Protein AF-A0A5A9NG24-F1 (afdb_monomer_lite)

InterPro domains:
  IPR009290 Radial spoke 3 [PF06098] (103-285)
  IPR009290 Radial spoke 3 [PTHR21648] (8-285)

Radius of gyration: 92.46 Å; chains: 1; bounding box: 197×94×224 Å

Organism: NCBI:txid1572043

Sequence (291 aa):
MASTLQPQHDTQGGVYTFSSRPRPVPNRAKYRNTAEPLNEEEGSHGNIMYDRRVVRGNTYAQHILPVTSQPDPMEFLRQQEARRRAMSKKRLKEQFGPKTPEPLEGRTNIDVQTEMYLEELSDRIEEVSVECQTDMFLDKPATPLFIPDKTGRDAATQIEEGELFDFDVEVQPVLQVLVGKTIEQALLEVMEEEELDNLRARYQAFMEIRNAELVEVQRLEERERRLHVERENRIKQQKAVLEKEKETADKIAARAFAQQYLTDLLPSVYSNLKESGYFYDSVKRGKLTGM

Structure (mmCIF, N/CA/C/O backbone):
data_AF-A0A5A9NG24-F1
#
_entry.id   AF-A0A5A9NG24-F1
#
loop_
_atom_site.group_PDB
_atom_site.id
_atom_site.type_symbol
_atom_site.label_atom_id
_atom_site.label_alt_id
_atom_site.label_comp_id
_atom_site.label_asym_id
_atom_site.label_entity_id
_atom_site.label_seq_id
_atom_site.pdbx_PDB_ins_code
_atom_site.Cartn_x
_atom_site.Cartn_y
_atom_site.Cartn_z
_atom_site.occupancy
_atom_site.B_iso_or_equiv
_atom_site.auth_seq_id
_atom_site.auth_comp_id
_atom_site.auth_asym_id
_atom_site.auth_atom_id
_atom_site.pdbx_PDB_model_num
ATOM 1 N N . MET A 1 1 ? 90.139 -26.522 -61.566 1.00 35.94 1 MET A N 1
ATOM 2 C CA . MET A 1 1 ? 91.484 -27.012 -61.919 1.00 35.94 1 MET A CA 1
ATOM 3 C C . MET A 1 1 ? 91.830 -26.482 -63.292 1.00 35.94 1 MET A C 1
ATOM 5 O O . MET A 1 1 ? 91.059 -26.680 -64.221 1.00 35.94 1 MET A O 1
ATOM 9 N N . ALA A 1 2 ? 92.908 -25.709 -63.346 1.00 43.78 2 ALA A N 1
ATOM 10 C CA . ALA A 1 2 ? 93.484 -25.134 -64.550 1.00 43.78 2 ALA A CA 1
ATOM 11 C C . ALA A 1 2 ? 94.373 -26.159 -65.271 1.00 43.78 2 ALA A C 1
ATOM 13 O O . ALA A 1 2 ? 94.946 -27.018 -64.606 1.00 43.78 2 ALA A O 1
ATOM 14 N N . SER A 1 3 ? 94.456 -26.034 -66.598 1.00 32.16 3 SER A N 1
ATOM 15 C CA . SER A 1 3 ? 95.625 -26.271 -67.473 1.00 32.16 3 SER A CA 1
ATOM 16 C C . SER A 1 3 ? 95.089 -26.546 -68.880 1.00 32.16 3 SER A C 1
ATOM 18 O O . SER A 1 3 ? 94.378 -27.524 -69.068 1.00 32.16 3 SER A O 1
ATOM 20 N N . THR A 1 4 ? 95.183 -25.676 -69.888 1.00 43.19 4 THR A N 1
ATOM 21 C CA . THR A 1 4 ? 96.373 -25.141 -70.583 1.00 43.19 4 THR A CA 1
ATOM 22 C C . THR A 1 4 ? 97.432 -26.197 -70.916 1.00 43.19 4 THR A C 1
ATOM 24 O O . THR A 1 4 ? 98.162 -26.615 -70.025 1.00 43.19 4 THR A O 1
ATOM 27 N N . LEU A 1 5 ? 97.546 -26.542 -72.209 1.00 37.28 5 LEU A N 1
ATOM 28 C CA . LEU A 1 5 ? 98.719 -26.337 -73.096 1.00 37.28 5 LEU A CA 1
ATOM 29 C C . LEU A 1 5 ? 98.829 -27.444 -74.177 1.00 37.28 5 LEU A C 1
ATOM 31 O O . LEU A 1 5 ? 99.027 -28.607 -73.857 1.00 37.28 5 LEU A O 1
ATOM 35 N N . GLN A 1 6 ? 98.607 -27.044 -75.442 1.00 43.25 6 GLN A N 1
ATOM 36 C CA . GLN A 1 6 ? 99.514 -27.083 -76.623 1.00 43.25 6 GLN A CA 1
ATOM 37 C C . GLN A 1 6 ? 100.754 -28.015 -76.634 1.00 43.25 6 GLN A C 1
ATOM 39 O O . GLN A 1 6 ? 101.238 -28.386 -75.572 1.00 43.25 6 GLN A O 1
ATOM 44 N N . PRO A 1 7 ? 101.474 -28.162 -77.775 1.00 62.00 7 PRO A N 1
ATOM 45 C CA . PRO A 1 7 ? 101.144 -28.089 -79.216 1.00 62.00 7 PRO A CA 1
ATOM 46 C C . PRO A 1 7 ? 101.842 -29.247 -79.993 1.00 62.00 7 PRO A C 1
ATOM 48 O O . PRO A 1 7 ? 102.360 -30.161 -79.367 1.00 62.00 7 PRO A O 1
ATOM 51 N N . GLN A 1 8 ? 101.881 -29.189 -81.334 1.00 31.38 8 GLN A N 1
ATOM 52 C CA . GLN A 1 8 ? 103.015 -29.540 -82.231 1.00 31.38 8 GLN A CA 1
ATOM 53 C C . GLN A 1 8 ? 102.479 -30.015 -83.594 1.00 31.38 8 GLN A C 1
ATOM 55 O O . GLN A 1 8 ? 101.679 -30.939 -83.657 1.00 31.38 8 GLN A O 1
ATOM 60 N N . HIS A 1 9 ? 102.913 -29.418 -84.706 1.00 35.03 9 HIS A N 1
ATOM 61 C CA . HIS A 1 9 ? 104.148 -29.881 -85.331 1.00 35.03 9 HIS A CA 1
ATOM 62 C C . HIS A 1 9 ? 104.612 -28.967 -86.467 1.00 35.03 9 HIS A C 1
ATOM 64 O O . HIS A 1 9 ? 103.842 -28.265 -87.121 1.00 35.03 9 HIS A O 1
ATOM 70 N N . ASP A 1 10 ? 105.925 -29.032 -86.613 1.00 33.94 10 ASP A N 1
ATOM 71 C CA . ASP A 1 10 ? 106.833 -28.343 -87.503 1.00 33.94 10 ASP A CA 1
ATOM 72 C C . ASP A 1 10 ? 106.522 -28.394 -88.996 1.00 33.94 10 ASP A C 1
ATOM 74 O O . ASP A 1 10 ? 105.926 -29.317 -89.549 1.00 33.94 10 ASP A O 1
ATOM 78 N N . THR A 1 11 ? 107.071 -27.375 -89.643 1.00 40.00 11 THR A N 1
ATOM 79 C CA . THR A 1 11 ? 107.219 -27.222 -91.082 1.00 40.00 11 THR A CA 1
ATOM 80 C C . THR A 1 11 ? 108.523 -27.874 -91.548 1.00 40.00 11 THR A C 1
ATOM 82 O O . THR A 1 11 ? 109.570 -27.720 -90.921 1.00 40.00 11 THR A O 1
ATOM 85 N N . GLN A 1 12 ? 108.480 -28.551 -92.697 1.00 39.88 12 GLN A N 1
ATOM 86 C CA . GLN A 1 12 ? 109.660 -28.844 -93.510 1.00 39.88 12 GLN A CA 1
ATOM 87 C C . GLN A 1 12 ? 109.565 -28.079 -94.841 1.00 39.88 12 GLN A C 1
ATOM 89 O O . GLN A 1 12 ? 108.681 -28.343 -95.647 1.00 39.88 12 GLN A O 1
ATOM 94 N N . GLY A 1 13 ? 110.513 -27.154 -95.046 1.00 40.34 13 GLY A N 1
ATOM 95 C CA . GLY A 1 13 ? 111.209 -26.927 -96.323 1.00 40.34 13 GLY A CA 1
ATOM 96 C C . GLY A 1 13 ? 110.549 -26.072 -97.416 1.00 40.34 13 GLY A C 1
ATOM 97 O O . GLY A 1 13 ? 109.854 -26.601 -98.273 1.00 40.34 13 GLY A O 1
ATOM 98 N N . GLY A 1 14 ? 110.909 -24.779 -97.483 1.00 45.47 14 GLY A N 1
ATOM 99 C CA . GLY A 1 14 ? 110.707 -23.913 -98.662 1.00 45.47 14 GLY A CA 1
ATOM 100 C C . GLY A 1 14 ? 110.616 -22.416 -98.331 1.00 45.47 14 GLY A C 1
ATOM 101 O O . GLY A 1 14 ? 109.541 -21.833 -98.390 1.00 45.47 14 GLY A O 1
ATOM 102 N N . VAL A 1 15 ? 111.731 -21.805 -97.918 1.00 44.94 15 VAL A N 1
ATOM 103 C CA . VAL A 1 15 ?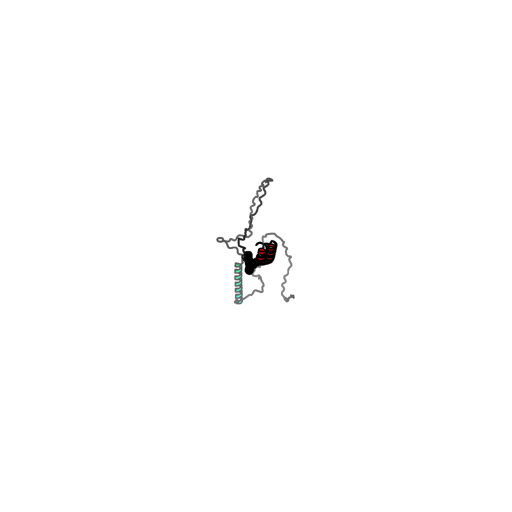 111.804 -20.487 -97.253 1.00 44.94 15 VAL A CA 1
ATOM 104 C C . VAL A 1 15 ? 111.786 -19.309 -98.245 1.00 44.94 15 VAL A C 1
ATOM 106 O O . VAL A 1 15 ? 112.736 -19.134 -99.003 1.00 44.94 15 VAL A O 1
ATOM 109 N N . TYR A 1 16 ? 110.767 -18.442 -98.166 1.00 52.34 16 TYR A N 1
ATOM 110 C CA . TYR A 1 16 ? 110.867 -17.025 -98.552 1.00 52.34 16 TYR A CA 1
ATOM 111 C C . TYR A 1 16 ? 110.821 -16.169 -97.283 1.00 52.34 16 TYR A C 1
ATOM 113 O O . TYR A 1 16 ? 109.789 -16.049 -96.623 1.00 52.34 16 TYR A O 1
ATOM 121 N N . THR A 1 17 ? 111.972 -15.607 -96.925 1.00 54.31 17 THR A N 1
ATOM 122 C CA . THR A 1 17 ? 112.168 -14.696 -95.796 1.00 54.31 17 THR A CA 1
ATOM 123 C C . THR A 1 17 ? 112.111 -13.254 -96.290 1.00 54.31 17 THR A C 1
ATOM 125 O O . THR A 1 17 ? 113.043 -12.775 -96.932 1.00 54.31 17 THR A O 1
ATOM 128 N N . PHE A 1 18 ? 111.038 -12.534 -95.951 1.00 57.09 18 PHE A N 1
ATOM 129 C CA . PHE A 1 18 ? 110.978 -11.081 -96.111 1.00 57.09 18 PHE A CA 1
ATOM 130 C C . PHE A 1 18 ? 111.064 -10.394 -94.746 1.00 57.09 18 PHE A C 1
ATOM 132 O O . PHE A 1 18 ? 110.233 -10.612 -93.866 1.00 57.09 18 PHE A O 1
ATOM 139 N N . SER A 1 19 ? 112.086 -9.554 -94.584 1.00 62.34 19 SER A N 1
ATOM 140 C CA . SER A 1 19 ? 112.286 -8.668 -93.438 1.00 62.34 19 SER A CA 1
ATOM 141 C C . SER A 1 19 ? 112.541 -7.255 -93.956 1.00 62.34 19 SER A C 1
ATOM 143 O O . SER A 1 19 ? 113.349 -7.111 -94.871 1.00 62.34 19 SER A O 1
ATOM 145 N N . SER A 1 20 ? 111.948 -6.219 -93.350 1.00 56.72 20 SER A N 1
ATOM 146 C CA . SER A 1 20 ? 112.680 -4.961 -93.132 1.00 56.72 20 SER A CA 1
ATOM 147 C C . SER A 1 20 ? 111.981 -3.967 -92.196 1.00 56.72 20 SER A C 1
ATOM 149 O O . SER A 1 20 ? 110.889 -3.484 -92.478 1.00 56.72 20 SER A O 1
ATOM 151 N N . ARG A 1 21 ? 112.768 -3.638 -91.161 1.00 45.72 21 ARG A N 1
ATOM 152 C CA . ARG A 1 21 ? 112.985 -2.403 -90.381 1.00 45.72 21 ARG A CA 1
ATOM 153 C C . ARG A 1 21 ? 111.786 -1.730 -89.681 1.00 45.72 21 ARG A C 1
ATOM 155 O O . ARG A 1 21 ? 110.906 -1.201 -90.355 1.00 45.72 21 ARG A O 1
ATOM 162 N N . PRO A 1 22 ? 111.798 -1.637 -88.331 1.00 56.12 22 PRO A N 1
ATOM 163 C CA . PRO A 1 22 ? 110.774 -0.897 -87.605 1.00 56.12 22 PRO A CA 1
ATOM 164 C C . PRO A 1 22 ? 110.876 0.595 -87.945 1.00 56.12 22 PRO A C 1
ATOM 166 O O . PRO A 1 22 ? 111.907 1.231 -87.724 1.00 56.12 22 PRO A O 1
ATOM 169 N N . ARG A 1 23 ? 109.795 1.152 -88.497 1.00 61.88 23 ARG A N 1
ATOM 170 C CA . ARG A 1 23 ? 109.593 2.598 -88.618 1.00 61.88 23 ARG A CA 1
ATOM 171 C C . ARG A 1 23 ? 108.878 3.083 -87.354 1.00 61.88 23 ARG A C 1
ATOM 173 O O . ARG A 1 23 ? 107.839 2.513 -87.018 1.00 61.88 23 ARG A O 1
ATOM 180 N N . PRO A 1 24 ? 109.385 4.112 -86.658 1.00 61.97 24 PRO A N 1
ATOM 181 C CA . PRO A 1 24 ? 108.642 4.724 -85.566 1.00 61.97 24 PRO A CA 1
ATOM 182 C C . PRO A 1 24 ? 107.347 5.344 -86.109 1.00 61.97 24 PRO A C 1
ATOM 184 O O . PRO A 1 24 ? 107.335 5.963 -87.175 1.00 61.97 24 PRO A O 1
ATOM 187 N N . VAL A 1 25 ? 106.252 5.137 -85.378 1.00 60.09 25 VAL A N 1
ATOM 188 C CA . VAL A 1 25 ? 104.927 5.686 -85.687 1.00 60.09 25 VAL A CA 1
ATOM 189 C C . VAL A 1 25 ? 105.009 7.219 -85.635 1.00 60.09 25 VAL A C 1
ATOM 191 O O . VAL A 1 25 ? 105.440 7.748 -84.608 1.00 60.09 25 VAL A O 1
ATOM 194 N N . PRO A 1 26 ? 104.626 7.965 -86.689 1.00 65.81 26 PRO A N 1
ATOM 195 C CA . PRO A 1 26 ? 104.563 9.417 -86.597 1.00 65.81 26 PRO A CA 1
ATOM 196 C C . PRO A 1 26 ? 103.473 9.817 -85.594 1.00 65.81 26 PRO A C 1
ATOM 198 O O . PRO A 1 26 ? 102.291 9.537 -85.791 1.00 65.81 26 PRO A O 1
ATOM 201 N N . ASN A 1 27 ? 103.880 10.479 -84.509 1.00 55.19 27 ASN A N 1
ATOM 202 C CA . ASN A 1 27 ? 102.969 11.139 -83.578 1.00 55.19 27 ASN A CA 1
ATOM 203 C C . ASN A 1 27 ? 102.236 12.260 -84.320 1.00 55.19 27 ASN A C 1
ATOM 205 O O . ASN A 1 27 ? 102.869 13.227 -84.744 1.00 55.19 27 ASN A O 1
ATOM 209 N N . ARG A 1 28 ? 100.906 12.173 -84.433 1.00 53.25 28 ARG A N 1
ATOM 210 C CA . ARG A 1 28 ? 100.082 13.319 -84.836 1.00 53.25 28 ARG A CA 1
ATOM 211 C C . ARG A 1 28 ? 99.168 13.750 -83.692 1.00 53.25 28 ARG A C 1
ATOM 213 O O . ARG A 1 28 ? 98.602 12.928 -82.976 1.00 53.25 28 ARG A O 1
ATOM 220 N N . ALA A 1 29 ? 99.149 15.065 -83.500 1.00 58.00 29 ALA A N 1
ATOM 221 C CA . ALA A 1 29 ? 98.799 15.778 -82.281 1.00 58.00 29 ALA A CA 1
ATOM 222 C C . ALA A 1 29 ? 97.336 15.641 -81.819 1.00 58.00 29 ALA A C 1
ATOM 224 O O . ALA A 1 29 ? 96.409 15.494 -82.614 1.00 58.00 29 ALA A O 1
ATOM 225 N N . LYS A 1 30 ? 97.165 15.750 -80.495 1.00 52.22 30 LYS A N 1
ATOM 226 C CA . LYS A 1 30 ? 95.895 15.813 -79.763 1.00 52.22 30 LYS A CA 1
ATOM 227 C C . LYS A 1 30 ? 95.343 17.253 -79.853 1.00 52.22 30 LYS A C 1
ATOM 229 O O . LYS A 1 30 ? 95.941 18.133 -79.250 1.00 52.22 30 LYS A O 1
ATOM 234 N N . TYR A 1 31 ? 94.214 17.449 -80.547 1.00 42.38 31 TYR A N 1
ATOM 235 C CA . TYR A 1 31 ? 93.428 18.700 -80.748 1.00 42.38 31 TYR A CA 1
ATOM 236 C C . TYR A 1 31 ? 93.936 19.664 -81.843 1.00 42.38 31 TYR A C 1
ATOM 238 O O . TYR A 1 31 ? 95.036 20.192 -81.771 1.00 42.38 31 TYR A O 1
ATOM 246 N N . ARG A 1 32 ? 93.276 19.657 -83.014 1.00 40.22 32 ARG A N 1
ATOM 247 C CA . ARG A 1 32 ? 92.149 20.470 -83.558 1.00 40.22 32 ARG A CA 1
ATOM 248 C C . ARG A 1 32 ? 92.659 21.609 -84.449 1.00 40.22 32 ARG A C 1
ATOM 250 O O . ARG A 1 32 ? 92.787 22.730 -83.995 1.00 40.22 32 ARG A O 1
ATOM 257 N N . ASN A 1 33 ? 92.858 21.288 -85.729 1.00 38.28 33 ASN A N 1
ATOM 258 C CA . ASN A 1 33 ? 92.704 22.231 -86.835 1.00 38.28 33 ASN A CA 1
ATOM 259 C C . ASN A 1 33 ? 91.791 21.584 -87.878 1.00 38.28 33 ASN A C 1
ATOM 261 O O . ASN A 1 33 ? 91.980 20.433 -88.272 1.00 38.28 33 ASN A O 1
ATOM 265 N N . THR A 1 34 ? 90.744 22.327 -88.201 1.00 41.75 34 THR A N 1
ATOM 266 C CA . THR A 1 34 ? 89.694 22.061 -89.175 1.00 41.75 34 THR A CA 1
ATOM 267 C C . THR A 1 34 ? 90.212 22.185 -90.600 1.00 41.75 34 THR A C 1
ATOM 269 O O . THR A 1 34 ? 90.991 23.086 -90.883 1.00 41.75 34 THR A O 1
ATOM 272 N N . ALA A 1 35 ? 89.660 21.321 -91.451 1.00 37.38 35 ALA A N 1
ATOM 273 C CA . ALA A 1 35 ? 89.525 21.452 -92.897 1.00 37.38 35 ALA A CA 1
ATOM 274 C C . ALA A 1 35 ? 90.813 21.459 -93.748 1.00 37.38 35 ALA A C 1
ATOM 276 O O . ALA A 1 35 ? 91.651 22.352 -93.705 1.00 37.38 35 ALA A O 1
ATOM 277 N N . GLU A 1 36 ? 90.885 20.396 -94.547 1.00 36.00 36 GLU A N 1
ATOM 278 C CA . GLU A 1 36 ? 91.580 20.229 -95.827 1.00 36.00 36 GLU A CA 1
ATOM 279 C C . GLU A 1 36 ? 91.107 21.277 -96.874 1.00 36.00 36 GLU A C 1
ATOM 281 O O . GLU A 1 36 ? 90.350 22.174 -96.500 1.00 36.00 36 GLU A O 1
ATOM 286 N N . PRO A 1 37 ? 91.357 21.140 -98.197 1.00 52.19 37 PRO A N 1
ATOM 287 C CA . PRO A 1 37 ? 92.269 20.267 -98.959 1.00 52.19 37 PRO A CA 1
ATOM 288 C C . PRO A 1 37 ? 93.054 21.049 -100.038 1.00 52.19 37 PRO A C 1
ATOM 290 O O . PRO A 1 37 ? 92.913 22.256 -100.171 1.00 52.19 37 PRO A O 1
ATOM 293 N N . LEU A 1 38 ? 93.893 20.343 -100.797 1.00 36.94 38 LEU A N 1
ATOM 294 C CA . LEU A 1 38 ? 94.021 20.346 -102.271 1.00 36.94 38 LEU A CA 1
ATOM 295 C C . LEU A 1 38 ? 95.410 19.751 -102.568 1.00 36.94 38 LEU A C 1
ATOM 297 O O . LEU A 1 38 ? 96.423 20.267 -102.107 1.00 36.94 38 LEU A O 1
ATOM 301 N N . ASN A 1 39 ? 95.480 18.511 -103.065 1.00 36.38 39 ASN A N 1
ATOM 302 C CA . ASN A 1 39 ? 95.502 18.201 -104.504 1.00 36.38 39 ASN A CA 1
ATOM 303 C C . ASN A 1 39 ? 96.585 19.048 -105.188 1.00 36.38 39 ASN A C 1
ATOM 305 O O . ASN A 1 39 ? 96.487 20.263 -105.222 1.00 36.38 39 ASN A O 1
ATOM 309 N N . GLU A 1 40 ? 97.690 18.464 -105.631 1.00 38.88 40 GLU A N 1
ATOM 310 C CA . GLU A 1 40 ? 97.739 17.814 -106.941 1.00 38.88 40 GLU A CA 1
ATOM 311 C C . GLU A 1 40 ? 99.035 16.994 -107.053 1.00 38.88 40 GLU A C 1
ATOM 313 O O . GLU A 1 40 ? 100.096 17.437 -106.623 1.00 38.88 40 GLU A O 1
ATOM 318 N N . GLU A 1 41 ? 98.910 15.743 -107.512 1.00 37.22 41 GLU A N 1
ATOM 319 C CA . GLU A 1 41 ? 99.674 15.210 -108.659 1.00 37.22 41 GLU A CA 1
ATOM 320 C C . GLU A 1 41 ? 100.981 14.533 -108.187 1.00 37.22 41 GLU A C 1
ATOM 322 O O . GLU A 1 41 ? 101.811 15.114 -107.512 1.00 37.22 41 GLU A O 1
ATOM 327 N N . GLU A 1 42 ? 101.190 13.223 -108.308 1.00 40.69 42 GLU A N 1
ATOM 328 C CA . GLU A 1 42 ? 101.269 12.446 -109.539 1.00 40.69 42 GLU A CA 1
ATOM 329 C C . GLU A 1 42 ? 101.426 10.957 -109.182 1.00 40.69 42 GLU A C 1
ATOM 331 O O . GLU A 1 42 ? 102.042 10.584 -108.182 1.00 40.69 42 GLU A O 1
ATOM 336 N N . GLY A 1 43 ? 100.891 10.094 -110.045 1.00 49.66 43 GLY A N 1
ATOM 337 C CA . GLY A 1 43 ? 100.926 8.643 -109.899 1.00 49.66 43 GLY A CA 1
ATOM 338 C C . GLY A 1 43 ? 99.544 8.082 -109.596 1.00 49.66 43 GLY A C 1
ATOM 339 O O . GLY A 1 43 ? 99.268 7.639 -108.482 1.00 49.66 43 GLY A O 1
ATOM 340 N N . SER A 1 44 ? 98.667 8.066 -110.602 1.00 48.62 44 SER A N 1
ATOM 341 C CA . SER A 1 44 ? 97.469 7.223 -110.589 1.00 48.62 44 SER A CA 1
ATOM 342 C C . SER A 1 44 ? 97.919 5.761 -110.608 1.00 48.62 44 SER A C 1
ATOM 344 O O . SER A 1 44 ? 98.095 5.137 -111.653 1.00 48.62 44 SER A O 1
ATOM 346 N N . HIS A 1 45 ? 98.210 5.230 -109.425 1.00 57.59 45 HIS A N 1
ATOM 347 C CA . HIS A 1 45 ? 98.452 3.816 -109.231 1.00 57.59 45 HIS A CA 1
ATOM 348 C C . HIS A 1 45 ? 97.112 3.133 -109.480 1.00 57.59 45 HIS A C 1
ATOM 350 O O . HIS A 1 45 ? 96.151 3.357 -108.740 1.00 57.59 45 HIS A O 1
ATOM 356 N N . GLY A 1 46 ? 97.035 2.335 -110.548 1.00 63.12 46 GLY A N 1
ATOM 357 C CA . GLY A 1 46 ? 95.873 1.502 -110.826 1.00 63.12 46 GLY A CA 1
ATOM 358 C C . GLY A 1 46 ? 95.476 0.776 -109.547 1.00 63.12 46 GLY A C 1
ATOM 359 O O . GLY A 1 46 ? 96.277 0.059 -108.948 1.00 63.12 46 GLY A O 1
ATOM 360 N N . ASN A 1 47 ? 94.266 1.057 -109.075 1.00 65.25 47 ASN A N 1
ATOM 361 C CA . ASN A 1 47 ? 93.830 0.645 -107.758 1.00 65.25 47 ASN A CA 1
ATOM 362 C C . ASN A 1 47 ? 93.832 -0.892 -107.710 1.00 65.25 47 ASN A C 1
ATOM 364 O O . ASN A 1 47 ? 93.005 -1.545 -108.352 1.00 65.25 47 ASN A O 1
ATOM 368 N N . ILE A 1 48 ? 94.766 -1.472 -106.947 1.00 67.81 48 ILE A N 1
ATOM 369 C CA . ILE A 1 48 ? 94.929 -2.926 -106.768 1.00 67.81 48 ILE A CA 1
ATOM 370 C C . ILE A 1 48 ? 93.625 -3.574 -106.286 1.00 67.81 48 ILE A C 1
ATOM 372 O O . ILE A 1 48 ? 93.456 -4.778 -106.447 1.00 67.81 48 ILE A O 1
ATOM 376 N N . MET A 1 49 ? 92.687 -2.774 -105.760 1.00 61.59 49 MET A N 1
ATOM 377 C CA . MET A 1 49 ? 91.315 -3.117 -105.372 1.00 61.59 49 MET A CA 1
ATOM 378 C C . MET A 1 49 ? 90.368 -3.467 -106.539 1.00 61.59 49 MET A C 1
ATOM 380 O O . MET A 1 49 ? 89.303 -4.038 -106.302 1.00 61.59 49 MET A O 1
ATOM 384 N N . TYR A 1 50 ? 90.759 -3.247 -107.795 1.00 61.81 50 TYR A N 1
ATOM 385 C CA . TYR A 1 50 ? 89.970 -3.649 -108.970 1.00 61.81 50 TYR A CA 1
ATOM 386 C C . TYR A 1 50 ? 90.749 -4.490 -109.991 1.00 61.81 50 TYR A C 1
ATOM 388 O O . TYR A 1 50 ? 90.175 -4.915 -110.993 1.00 61.81 50 TYR A O 1
ATOM 396 N N . ASP A 1 51 ? 92.023 -4.797 -109.730 1.00 69.88 51 ASP A N 1
ATOM 397 C CA . ASP A 1 51 ? 92.805 -5.675 -110.601 1.00 69.88 51 ASP A CA 1
ATOM 398 C C . ASP A 1 51 ? 92.327 -7.132 -110.484 1.00 69.88 51 ASP A C 1
ATOM 400 O O . ASP A 1 51 ? 92.370 -7.738 -109.412 1.00 69.88 51 ASP A O 1
ATOM 404 N N . ARG A 1 52 ? 91.881 -7.702 -111.609 1.00 67.19 52 ARG A N 1
ATOM 405 C CA . ARG A 1 52 ? 91.414 -9.093 -111.711 1.00 67.19 52 ARG A CA 1
ATOM 406 C C . ARG A 1 52 ? 92.532 -10.120 -111.527 1.00 67.19 52 ARG A C 1
ATOM 408 O O . ARG A 1 52 ? 92.230 -11.280 -111.267 1.00 67.19 52 ARG A O 1
ATOM 415 N N . ARG A 1 53 ? 93.801 -9.723 -111.662 1.00 69.06 53 ARG A N 1
ATOM 416 C CA . ARG A 1 53 ? 94.959 -10.603 -111.428 1.00 69.06 53 ARG A CA 1
ATOM 417 C C . ARG A 1 53 ? 95.261 -10.780 -109.940 1.00 69.06 53 ARG A C 1
ATOM 419 O O . ARG A 1 53 ? 95.933 -11.737 -109.566 1.00 69.06 53 ARG A O 1
ATOM 426 N N . VAL A 1 54 ? 94.760 -9.880 -109.093 1.00 70.06 54 VAL A N 1
ATOM 427 C CA . VAL A 1 54 ? 95.019 -9.883 -107.653 1.00 70.06 54 VAL A CA 1
ATOM 428 C C . VAL A 1 54 ? 93.855 -10.559 -106.934 1.00 70.06 54 VAL A C 1
ATOM 430 O O . VAL A 1 54 ? 92.808 -9.961 -106.690 1.00 70.06 54 VAL A O 1
ATOM 433 N N . VAL A 1 55 ? 94.037 -11.834 -106.590 1.00 64.88 55 VAL A N 1
ATOM 434 C CA . VAL A 1 55 ? 93.055 -12.616 -105.828 1.00 64.88 55 VAL A CA 1
ATOM 435 C C . VAL A 1 55 ? 93.056 -12.141 -104.375 1.00 64.88 55 VAL A C 1
ATOM 437 O O . VAL A 1 55 ? 94.049 -12.285 -103.666 1.00 64.88 55 VAL A O 1
ATOM 440 N N . ARG A 1 56 ? 91.940 -11.563 -103.919 1.00 69.31 56 ARG A N 1
ATOM 441 C CA . ARG A 1 56 ? 91.773 -11.095 -102.535 1.00 69.31 56 ARG A CA 1
ATOM 442 C C . ARG A 1 56 ? 90.934 -12.093 -101.756 1.00 69.31 56 ARG A C 1
ATOM 444 O O . ARG A 1 56 ? 89.736 -12.216 -101.990 1.00 69.31 56 ARG A O 1
ATOM 451 N N . GLY A 1 57 ? 91.577 -12.811 -100.845 1.00 68.44 57 GLY A N 1
ATOM 452 C CA . GLY A 1 57 ? 90.952 -13.861 -100.047 1.00 68.44 57 GLY A CA 1
ATOM 453 C C . GLY A 1 57 ? 91.863 -15.074 -99.892 1.00 68.44 57 GLY A C 1
ATOM 454 O O . GLY A 1 57 ? 92.943 -15.137 -100.474 1.00 68.44 57 GLY A O 1
ATOM 455 N N . ASN A 1 58 ? 91.427 -16.032 -99.079 1.00 61.12 58 ASN A N 1
ATOM 456 C CA . ASN A 1 58 ? 92.174 -17.256 -98.808 1.00 61.12 58 ASN A CA 1
ATOM 457 C C . ASN A 1 58 ? 92.109 -18.201 -100.029 1.00 61.12 58 ASN A C 1
ATOM 459 O O . ASN A 1 58 ? 91.018 -18.520 -100.500 1.00 61.12 58 ASN A O 1
ATOM 463 N N . THR A 1 59 ? 93.252 -18.661 -100.547 1.00 55.16 59 THR A N 1
ATOM 464 C CA . THR A 1 59 ? 93.355 -19.451 -101.797 1.00 55.16 59 THR A CA 1
ATOM 465 C C . THR A 1 59 ? 92.891 -20.906 -101.674 1.00 55.16 59 THR A C 1
ATOM 467 O O . THR A 1 59 ? 92.808 -21.608 -102.676 1.00 55.16 59 THR A O 1
ATOM 470 N N . TYR A 1 60 ? 92.521 -21.357 -100.475 1.00 49.94 60 TYR A N 1
ATOM 471 C CA . TYR A 1 60 ? 92.077 -22.731 -100.216 1.00 49.94 60 TYR A CA 1
ATOM 472 C C . TYR A 1 60 ? 90.588 -23.002 -100.504 1.00 49.94 60 TYR A C 1
ATOM 474 O O . TYR A 1 60 ? 90.155 -24.142 -100.384 1.00 49.94 60 TYR A O 1
ATOM 482 N N . ALA A 1 61 ? 89.792 -21.991 -100.879 1.00 53.62 61 ALA A N 1
ATOM 483 C CA . ALA A 1 61 ? 88.334 -22.124 -101.018 1.00 53.62 61 ALA A CA 1
ATOM 484 C C . ALA A 1 61 ? 87.789 -21.885 -102.441 1.00 53.62 61 ALA A C 1
ATOM 486 O O . ALA A 1 61 ? 86.584 -21.690 -102.607 1.00 53.62 61 ALA A O 1
ATOM 487 N N . GLN A 1 62 ? 88.632 -21.902 -103.481 1.00 46.78 62 GLN A N 1
ATOM 488 C CA . GLN A 1 62 ? 88.129 -21.965 -104.857 1.00 46.78 62 GLN A CA 1
ATOM 489 C C . GLN A 1 62 ? 87.796 -23.410 -105.222 1.00 46.78 62 GLN A C 1
ATOM 491 O O . GLN A 1 62 ? 88.624 -24.161 -105.729 1.00 46.78 62 GLN A O 1
ATOM 496 N N . HIS A 1 63 ? 86.550 -23.788 -104.954 1.00 47.06 63 HIS A N 1
ATOM 497 C CA . HIS A 1 63 ? 85.962 -24.998 -105.504 1.00 47.06 63 HIS A CA 1
ATOM 498 C C . HIS A 1 63 ? 85.748 -24.775 -107.011 1.00 47.06 63 HIS A C 1
ATOM 500 O O . HIS A 1 63 ? 84.757 -24.181 -107.433 1.00 47.06 63 HIS A O 1
ATOM 506 N N . ILE A 1 64 ? 86.707 -25.203 -107.833 1.00 50.22 64 ILE A N 1
ATOM 507 C CA . ILE A 1 64 ? 86.528 -25.299 -109.285 1.00 50.22 64 ILE A CA 1
ATOM 508 C C . ILE A 1 64 ? 85.632 -26.518 -109.513 1.00 50.22 64 ILE A C 1
ATOM 510 O O . ILE A 1 64 ? 86.110 -27.648 -109.581 1.00 50.22 64 ILE A O 1
ATOM 514 N N . LEU A 1 65 ? 84.316 -26.306 -109.547 1.00 51.62 65 LEU A N 1
ATOM 515 C CA . LEU A 1 65 ? 83.385 -27.333 -110.005 1.00 51.62 65 LEU A CA 1
ATOM 516 C C . LEU A 1 65 ? 83.280 -27.277 -111.536 1.00 51.62 65 LEU A C 1
ATOM 518 O O . LEU A 1 65 ? 83.100 -26.189 -112.091 1.00 51.62 65 LEU A O 1
ATOM 522 N N . PRO A 1 66 ? 83.365 -28.422 -112.235 1.00 43.47 66 PRO A N 1
ATOM 523 C CA . PRO A 1 66 ? 82.977 -28.498 -113.633 1.00 43.47 66 PRO A CA 1
ATOM 524 C C . PRO A 1 66 ? 81.468 -28.235 -113.777 1.00 43.47 66 PRO A C 1
ATOM 526 O O . PRO A 1 66 ? 80.690 -28.482 -112.859 1.00 43.47 66 PRO A O 1
ATOM 529 N N . VAL A 1 67 ? 81.068 -27.748 -114.955 1.00 49.19 67 VAL A N 1
ATOM 530 C CA . VAL A 1 67 ? 79.733 -27.254 -115.376 1.00 49.19 67 VAL A CA 1
ATOM 531 C C . VAL A 1 67 ? 78.627 -28.339 -115.391 1.00 49.19 67 VAL A C 1
ATOM 533 O O . VAL A 1 67 ? 77.701 -28.317 -116.190 1.00 49.19 67 VAL A O 1
ATOM 536 N N . THR A 1 68 ? 78.676 -29.332 -114.509 1.00 53.22 68 THR A N 1
ATOM 537 C CA . THR A 1 68 ? 77.702 -30.427 -114.484 1.00 53.22 68 THR A CA 1
ATOM 538 C C . THR A 1 68 ? 77.654 -31.086 -113.105 1.00 53.22 68 THR A C 1
ATOM 540 O O . THR A 1 68 ? 78.194 -32.170 -112.893 1.00 53.22 68 THR A O 1
ATOM 543 N N . SER A 1 69 ? 76.968 -30.456 -112.156 1.00 51.44 69 SER A N 1
ATOM 544 C CA . SER A 1 69 ? 76.473 -31.150 -110.965 1.00 51.44 69 SER A CA 1
ATOM 545 C C . SER A 1 69 ? 75.132 -30.550 -110.556 1.00 51.44 69 SER A C 1
ATOM 547 O O . SER A 1 69 ? 75.046 -29.366 -110.235 1.00 51.44 69 SER A O 1
ATOM 549 N N . GLN A 1 70 ? 74.081 -31.365 -110.628 1.00 58.00 70 GLN A N 1
ATOM 550 C CA . GLN A 1 70 ? 72.753 -31.052 -110.098 1.00 58.00 70 GLN A CA 1
ATOM 551 C C . GLN A 1 70 ? 72.868 -30.695 -108.602 1.00 58.00 70 GLN A C 1
ATOM 553 O O . GLN A 1 70 ? 73.636 -31.360 -107.907 1.00 58.00 70 GLN A O 1
ATOM 558 N N . PRO A 1 71 ? 72.157 -29.672 -108.094 1.00 56.38 71 PRO A N 1
ATOM 559 C CA . PRO A 1 71 ? 72.286 -29.271 -106.696 1.00 56.38 71 PRO A CA 1
ATOM 560 C C . PRO A 1 71 ? 71.632 -30.293 -105.755 1.00 56.38 71 PRO A C 1
ATOM 562 O O . PRO A 1 71 ? 70.516 -30.757 -106.000 1.00 56.38 71 PRO A O 1
ATOM 565 N N . ASP A 1 72 ? 72.326 -30.607 -104.658 1.00 60.56 72 ASP A N 1
ATOM 566 C CA . ASP A 1 72 ? 71.864 -31.522 -103.614 1.00 60.56 72 ASP A CA 1
ATOM 567 C C . ASP A 1 72 ? 70.577 -31.007 -102.929 1.00 60.56 72 ASP A C 1
ATOM 569 O O . ASP A 1 72 ? 70.475 -29.821 -102.588 1.00 60.56 72 ASP A O 1
ATOM 573 N N . PRO A 1 73 ? 69.598 -31.884 -102.626 1.00 64.88 73 PRO A N 1
ATOM 574 C CA . PRO A 1 73 ? 68.291 -31.499 -102.075 1.00 64.88 73 PRO A CA 1
ATOM 575 C C . PRO A 1 73 ? 68.355 -30.773 -100.714 1.00 64.88 73 PRO A C 1
ATOM 577 O O . PRO A 1 73 ? 67.406 -30.085 -100.332 1.00 64.88 73 PRO A O 1
ATOM 580 N N . MET A 1 74 ? 69.478 -30.858 -99.995 1.00 62.50 74 MET A N 1
ATOM 581 C CA . MET A 1 74 ? 69.691 -30.158 -98.723 1.00 62.50 74 MET A CA 1
ATOM 582 C C . MET A 1 74 ? 70.010 -28.662 -98.872 1.00 62.50 74 MET A C 1
ATOM 584 O O . MET A 1 74 ? 69.660 -27.874 -97.987 1.00 62.50 74 MET A O 1
ATOM 588 N N . GLU A 1 75 ? 70.611 -28.225 -99.984 1.00 67.00 75 GLU A N 1
ATOM 589 C CA . GLU A 1 75 ? 70.881 -26.797 -100.213 1.00 67.00 75 GLU A CA 1
ATOM 590 C C . GLU A 1 75 ? 69.598 -26.010 -100.499 1.00 67.00 75 GLU A C 1
ATOM 592 O O . GLU A 1 75 ? 69.457 -24.861 -100.069 1.00 67.00 75 GLU A O 1
ATOM 597 N N . PHE A 1 76 ? 68.617 -26.652 -101.139 1.00 65.81 76 PHE A N 1
ATOM 598 C CA . PHE A 1 76 ? 67.321 -26.045 -101.440 1.00 65.81 76 PHE A CA 1
ATOM 599 C C . PHE A 1 76 ? 66.523 -25.713 -100.168 1.00 65.81 76 PHE A C 1
ATOM 601 O O . PHE A 1 76 ? 65.941 -24.629 -100.059 1.00 65.81 76 PHE A O 1
ATOM 608 N N . LEU A 1 77 ? 66.557 -26.597 -99.162 1.00 71.12 77 LEU A N 1
ATOM 609 C CA . LEU A 1 77 ? 65.933 -26.356 -97.855 1.00 71.12 77 LEU A CA 1
ATOM 610 C C . LEU A 1 77 ? 66.608 -25.198 -97.109 1.00 71.12 77 LEU A C 1
ATOM 612 O O . LEU A 1 77 ? 65.926 -24.301 -96.607 1.00 71.12 77 LEU A O 1
ATOM 616 N N . ARG A 1 78 ? 67.946 -25.152 -97.113 1.00 76.75 78 ARG A N 1
ATOM 617 C CA . ARG A 1 78 ? 68.720 -24.068 -96.488 1.00 76.75 78 ARG A CA 1
ATOM 618 C C . ARG A 1 78 ? 68.455 -22.713 -97.156 1.00 76.75 78 ARG A C 1
ATOM 620 O O . ARG A 1 78 ? 68.365 -21.689 -96.475 1.00 76.75 78 ARG A O 1
ATOM 627 N N . GLN A 1 79 ? 68.285 -22.691 -98.478 1.00 77.50 79 GLN A N 1
ATOM 628 C CA . GLN A 1 79 ? 67.960 -21.475 -99.224 1.00 77.50 79 GLN A CA 1
ATOM 629 C C . GLN A 1 79 ? 66.521 -20.997 -98.961 1.00 77.50 79 GLN A C 1
ATOM 631 O O . GLN A 1 79 ? 66.288 -19.789 -98.833 1.00 77.50 79 GLN A O 1
ATOM 636 N N . GLN A 1 80 ? 65.562 -21.920 -98.815 1.00 78.31 80 GLN A N 1
ATOM 637 C CA . GLN A 1 80 ? 64.194 -21.592 -98.400 1.00 78.31 80 GLN A CA 1
ATOM 638 C C . GLN A 1 80 ? 64.143 -21.012 -96.981 1.00 78.31 80 GLN A C 1
ATOM 640 O O . GLN A 1 80 ? 63.470 -20.003 -96.752 1.00 78.31 80 GLN A O 1
ATOM 645 N N . GLU A 1 81 ? 64.892 -21.584 -96.037 1.00 80.62 81 GLU A N 1
ATOM 646 C CA . GLU A 1 81 ? 64.949 -21.091 -94.658 1.00 80.62 81 GLU A CA 1
ATOM 647 C C . GLU A 1 81 ? 65.593 -19.695 -94.571 1.00 80.62 81 GLU A C 1
ATOM 649 O O . GLU A 1 81 ? 65.069 -18.800 -93.899 1.00 80.62 81 GLU A O 1
ATOM 654 N N . ALA A 1 82 ? 66.670 -19.457 -95.330 1.00 81.94 82 ALA A N 1
ATOM 655 C CA . ALA A 1 82 ? 67.299 -18.142 -95.441 1.00 81.94 82 ALA A CA 1
ATOM 656 C C . ALA A 1 82 ? 66.340 -17.090 -96.027 1.00 81.94 82 ALA A C 1
ATOM 658 O O . ALA A 1 82 ? 66.249 -15.974 -95.503 1.00 81.94 82 ALA A O 1
ATOM 659 N N . ARG A 1 83 ? 65.561 -17.452 -97.059 1.00 81.25 83 ARG A N 1
ATOM 660 C CA . ARG A 1 83 ? 64.498 -16.589 -97.601 1.00 81.25 83 ARG A CA 1
ATOM 661 C C . ARG A 1 83 ? 63.423 -16.290 -96.555 1.00 81.25 83 ARG A C 1
ATOM 663 O O . ARG A 1 83 ? 63.025 -15.133 -96.416 1.00 81.25 83 ARG A O 1
ATOM 670 N N . ARG A 1 84 ? 62.999 -17.283 -95.764 1.00 82.19 84 ARG A N 1
ATOM 671 C CA . ARG A 1 84 ? 62.000 -17.094 -94.696 1.00 82.19 84 ARG A CA 1
ATOM 672 C C . ARG A 1 84 ? 62.496 -16.136 -93.607 1.00 82.19 84 ARG A C 1
ATOM 674 O O . ARG A 1 84 ? 61.745 -15.264 -93.170 1.00 82.19 84 ARG A O 1
ATOM 681 N N . ARG A 1 85 ? 63.770 -16.241 -93.211 1.00 84.50 85 ARG A N 1
ATOM 682 C CA . ARG A 1 85 ? 64.402 -15.362 -92.209 1.00 84.50 85 ARG A CA 1
ATOM 683 C C . ARG A 1 85 ? 64.618 -13.931 -92.716 1.00 84.50 85 ARG A C 1
ATOM 685 O O . ARG A 1 85 ? 64.491 -12.982 -91.946 1.00 84.50 85 ARG A O 1
ATOM 692 N N . ALA A 1 86 ? 64.913 -13.751 -94.004 1.00 84.00 86 ALA A N 1
ATOM 693 C CA . ALA A 1 86 ? 65.006 -12.421 -94.607 1.00 84.00 86 ALA A CA 1
ATOM 694 C C . ALA A 1 86 ? 63.640 -11.709 -94.625 1.00 84.00 86 ALA A C 1
ATOM 696 O O . ALA A 1 86 ? 63.546 -10.534 -94.265 1.00 84.00 86 ALA A O 1
ATOM 697 N N . MET A 1 87 ? 62.571 -12.440 -94.964 1.00 83.06 87 MET A N 1
ATOM 698 C CA . MET A 1 87 ? 61.203 -11.908 -94.976 1.00 83.06 87 MET A CA 1
ATOM 699 C C . MET A 1 87 ? 60.708 -11.524 -93.5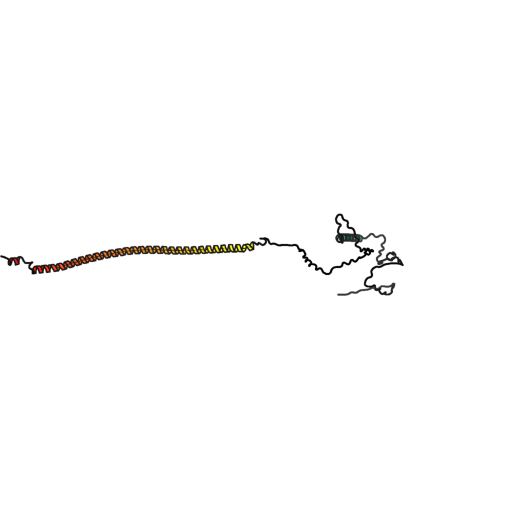73 1.00 83.06 87 MET A C 1
ATOM 701 O O . MET A 1 87 ? 60.075 -10.479 -93.419 1.00 83.06 87 MET A O 1
ATOM 705 N N . SER A 1 88 ? 61.036 -12.301 -92.531 1.00 80.38 88 SER A N 1
ATOM 706 C CA . SER A 1 88 ? 60.672 -11.944 -91.150 1.00 80.38 88 SER A CA 1
ATOM 707 C C . SER A 1 88 ? 61.413 -10.699 -90.649 1.00 80.38 88 SER A C 1
ATOM 709 O O . SER A 1 88 ? 60.806 -9.836 -90.016 1.00 80.38 88 SER A O 1
ATOM 711 N N . LYS A 1 89 ? 62.700 -10.544 -90.993 1.00 80.81 89 LYS A N 1
ATOM 712 C CA . LYS A 1 89 ? 63.495 -9.360 -90.627 1.00 80.81 89 LYS A CA 1
ATOM 713 C C . LYS A 1 89 ? 62.977 -8.081 -91.300 1.00 80.81 89 LYS A C 1
ATOM 715 O O . LYS A 1 89 ? 63.008 -7.021 -90.680 1.00 80.81 89 LYS A O 1
ATOM 720 N N . LYS A 1 90 ? 62.462 -8.177 -92.533 1.00 80.69 90 LYS A N 1
ATOM 721 C CA . LYS A 1 90 ? 61.834 -7.047 -93.240 1.00 80.69 90 LYS A CA 1
ATOM 722 C C . LYS A 1 90 ? 60.548 -6.583 -92.541 1.00 80.69 90 LYS A C 1
ATOM 724 O O . LYS A 1 90 ? 60.412 -5.396 -92.271 1.00 80.69 90 LYS A O 1
ATOM 729 N N . ARG A 1 91 ? 59.682 -7.523 -92.137 1.00 79.00 91 ARG A N 1
ATOM 730 C CA . ARG A 1 91 ? 58.454 -7.229 -91.369 1.00 79.00 91 ARG A CA 1
ATOM 731 C C . ARG A 1 91 ? 58.736 -6.584 -90.008 1.00 79.00 91 ARG A C 1
ATOM 733 O O . ARG A 1 91 ? 58.068 -5.628 -89.636 1.00 79.00 91 ARG A O 1
ATOM 740 N N . LEU A 1 92 ? 59.751 -7.065 -89.286 1.00 72.75 92 LEU A N 1
ATOM 741 C CA . LEU A 1 92 ? 60.177 -6.461 -88.015 1.00 72.75 92 LEU A CA 1
ATOM 742 C C . LEU A 1 92 ? 60.678 -5.020 -88.199 1.00 72.75 92 LEU A C 1
ATOM 744 O O . LEU A 1 92 ? 60.359 -4.157 -87.388 1.00 72.75 92 LEU A O 1
ATOM 748 N N . LYS A 1 93 ? 61.419 -4.739 -89.279 1.00 74.44 93 LYS A N 1
ATOM 749 C CA . LYS A 1 93 ? 61.896 -3.382 -89.588 1.00 74.44 93 LYS A CA 1
ATOM 750 C C . LYS A 1 93 ? 60.750 -2.422 -89.936 1.00 74.44 93 LYS A C 1
ATOM 752 O O . LYS A 1 93 ? 60.822 -1.256 -89.574 1.00 74.44 93 LYS A O 1
ATOM 757 N N . GLU A 1 94 ? 59.695 -2.902 -90.593 1.00 72.19 94 GLU A N 1
ATOM 758 C CA . GLU A 1 94 ? 58.490 -2.107 -90.889 1.00 72.19 94 GLU A CA 1
ATOM 759 C C . GLU A 1 94 ? 57.634 -1.821 -89.638 1.00 72.19 94 GLU A C 1
ATOM 761 O O . GLU A 1 94 ? 56.978 -0.779 -89.567 1.00 72.19 94 GLU A O 1
ATOM 766 N N . GLN A 1 95 ? 57.649 -2.712 -88.638 1.00 67.31 95 GLN A N 1
ATOM 767 C CA . GLN A 1 95 ? 56.928 -2.507 -87.374 1.00 67.31 95 GLN A CA 1
ATOM 768 C C . GLN A 1 95 ? 57.689 -1.628 -86.372 1.00 67.31 95 GLN A C 1
ATOM 770 O O . GLN A 1 95 ? 57.067 -0.789 -85.729 1.00 67.31 95 GLN A O 1
ATOM 775 N N . PHE A 1 96 ? 59.010 -1.796 -86.251 1.00 66.12 96 PHE A N 1
ATOM 776 C CA . PHE A 1 96 ? 59.812 -1.188 -85.177 1.00 66.12 96 PHE A CA 1
ATOM 777 C C . PHE A 1 96 ? 60.886 -0.201 -85.661 1.00 66.12 96 PHE A C 1
ATOM 779 O O . PHE A 1 96 ? 61.725 0.236 -84.876 1.00 66.12 96 PHE A O 1
ATOM 786 N N . GLY A 1 97 ? 60.906 0.142 -86.951 1.00 66.38 97 GLY A N 1
ATOM 787 C CA . GLY A 1 97 ? 61.755 1.223 -87.447 1.00 66.38 97 GLY A CA 1
ATOM 788 C C . GLY A 1 97 ? 61.261 2.590 -86.952 1.00 66.38 97 GLY A C 1
ATOM 789 O O . GLY A 1 97 ? 60.051 2.768 -86.812 1.00 66.38 97 GLY A O 1
ATOM 790 N N . PRO A 1 98 ? 62.155 3.566 -86.703 1.00 64.06 98 PRO A N 1
ATOM 791 C CA . PRO A 1 98 ? 61.739 4.941 -86.445 1.00 64.06 98 PRO A CA 1
ATOM 792 C C . PRO A 1 98 ? 60.941 5.448 -87.653 1.00 64.06 98 PRO A C 1
ATOM 794 O O . PRO A 1 98 ? 61.458 5.478 -88.771 1.00 64.06 98 PRO A O 1
ATOM 797 N N . LYS A 1 99 ? 59.664 5.781 -87.440 1.00 68.50 99 LYS A N 1
ATOM 798 C CA . LYS A 1 99 ? 58.771 6.320 -88.472 1.00 68.50 99 LYS A CA 1
ATOM 799 C C . LYS A 1 99 ? 58.703 7.835 -88.336 1.00 68.50 99 LYS A C 1
ATOM 801 O O . LYS A 1 99 ? 58.510 8.343 -87.234 1.00 68.50 99 LYS A O 1
ATOM 806 N N . THR A 1 100 ? 58.832 8.544 -89.453 1.00 73.44 100 THR A N 1
ATOM 807 C CA . THR A 1 100 ? 58.332 9.915 -89.551 1.00 73.44 100 THR A CA 1
ATOM 808 C C . THR A 1 100 ? 56.806 9.886 -89.390 1.00 73.44 100 THR A C 1
ATOM 810 O O . THR A 1 100 ? 56.167 8.964 -89.906 1.00 73.44 100 THR A O 1
ATOM 813 N N . PRO A 1 101 ? 56.208 10.822 -88.632 1.00 78.50 101 PRO A N 1
ATOM 814 C CA . PRO A 1 101 ? 54.758 10.881 -88.468 1.00 78.50 101 PRO A CA 1
ATOM 815 C C . PRO A 1 101 ? 54.062 11.067 -89.824 1.00 78.50 101 PRO A C 1
ATOM 817 O O . PRO A 1 101 ? 54.597 11.720 -90.726 1.00 78.50 101 PRO A O 1
ATOM 820 N N . GLU A 1 102 ? 52.878 10.471 -89.971 1.00 76.25 102 GLU A N 1
ATOM 821 C CA . GLU A 1 102 ? 52.105 10.540 -91.213 1.00 76.25 102 GLU A CA 1
ATOM 822 C C . GLU A 1 102 ? 51.697 11.995 -91.527 1.00 76.25 102 GLU A C 1
ATOM 824 O O . GLU A 1 102 ? 51.382 12.753 -90.602 1.00 76.25 102 GLU A O 1
ATOM 829 N N . PRO A 1 103 ? 51.722 12.414 -92.808 1.00 78.44 103 PRO A N 1
ATOM 830 C CA . PRO A 1 103 ? 51.251 13.738 -93.199 1.00 78.44 103 PRO A CA 1
ATOM 831 C C . PRO A 1 103 ? 49.782 13.947 -92.804 1.00 78.44 103 PRO A C 1
ATOM 833 O O . PRO A 1 103 ? 48.953 13.056 -92.980 1.00 78.44 103 PRO A O 1
ATOM 836 N N . LEU A 1 104 ? 49.448 15.141 -92.308 1.00 77.62 104 LEU A N 1
ATOM 837 C CA . LEU A 1 104 ? 48.057 15.534 -92.056 1.00 77.62 104 LEU A CA 1
ATOM 838 C C . LEU A 1 104 ? 47.254 15.561 -93.368 1.00 77.62 104 LEU A C 1
ATOM 840 O O . LEU A 1 104 ? 47.790 15.896 -94.425 1.00 77.62 104 LEU A O 1
ATOM 844 N N . GLU A 1 105 ? 45.963 15.240 -93.290 1.00 73.88 105 GLU A N 1
ATOM 845 C CA . GLU A 1 105 ? 45.071 15.126 -94.448 1.00 73.88 105 GLU A CA 1
ATOM 846 C C . GLU A 1 105 ? 45.097 16.406 -95.311 1.00 73.88 105 GLU A C 1
ATOM 848 O O . GLU A 1 105 ? 44.905 17.519 -94.820 1.00 73.88 105 GLU A O 1
ATOM 853 N N . GLY A 1 106 ? 45.417 16.256 -96.602 1.00 80.38 106 GLY A N 1
ATOM 854 C CA . GLY A 1 106 ? 45.587 17.372 -97.544 1.00 80.38 106 GLY A CA 1
ATOM 855 C C . GLY A 1 106 ? 46.986 18.007 -97.591 1.00 80.38 106 GLY A C 1
ATOM 856 O O . GLY A 1 106 ? 47.185 18.959 -98.344 1.00 80.38 106 GLY A O 1
ATOM 857 N N . ARG A 1 107 ? 47.970 17.498 -96.835 1.00 79.00 107 ARG A N 1
ATOM 858 C CA . ARG A 1 107 ? 49.376 17.934 -96.889 1.00 79.00 107 ARG A CA 1
ATOM 859 C C . ARG A 1 107 ? 50.299 16.773 -97.246 1.00 79.00 107 ARG A C 1
ATOM 861 O O . ARG A 1 107 ? 50.073 15.638 -96.850 1.00 79.00 107 ARG A O 1
ATOM 868 N N . THR A 1 108 ? 51.369 17.064 -97.977 1.00 79.06 108 THR A N 1
ATOM 869 C CA . THR A 1 108 ? 52.455 16.114 -98.251 1.00 79.06 108 THR A CA 1
ATOM 870 C C . THR A 1 108 ? 53.669 16.495 -97.416 1.00 79.06 108 THR A C 1
ATOM 872 O O . THR A 1 108 ? 54.043 17.668 -97.393 1.00 79.06 108 THR A O 1
ATOM 875 N N . ASN A 1 109 ? 54.299 15.529 -96.747 1.00 82.12 109 ASN A N 1
ATOM 876 C CA . ASN A 1 109 ? 55.586 15.775 -96.097 1.00 82.12 109 ASN A CA 1
ATOM 877 C C . ASN A 1 109 ? 56.636 16.082 -97.179 1.00 82.12 109 ASN A C 1
ATOM 879 O O . ASN A 1 109 ? 56.700 15.381 -98.189 1.00 82.12 109 ASN A O 1
ATOM 883 N N . ILE A 1 110 ? 57.425 17.136 -96.971 1.00 81.38 110 ILE A N 1
ATOM 884 C CA . ILE A 1 110 ? 58.545 17.529 -97.832 1.00 81.38 110 ILE A CA 1
ATOM 885 C C . ILE A 1 110 ? 59.815 17.398 -96.996 1.00 81.38 110 ILE A C 1
ATOM 887 O O . ILE A 1 110 ? 59.828 17.794 -95.828 1.00 81.38 110 ILE A O 1
ATOM 891 N N . ASP A 1 111 ? 60.868 16.850 -97.592 1.00 77.56 111 ASP A N 1
ATOM 892 C CA . ASP A 1 111 ? 62.172 16.768 -96.948 1.00 77.56 111 ASP A CA 1
ATOM 893 C C . ASP A 1 111 ? 62.779 18.175 -96.858 1.00 77.56 111 ASP A C 1
ATOM 895 O O . ASP A 1 111 ? 62.983 18.852 -97.866 1.00 77.56 111 ASP A O 1
ATOM 899 N N . VAL A 1 112 ? 63.032 18.635 -95.632 1.00 78.88 112 VAL A N 1
ATOM 900 C CA . VAL A 1 112 ? 63.714 19.907 -95.364 1.00 78.88 112 VAL A CA 1
ATOM 901 C C . VAL A 1 112 ? 65.209 19.633 -95.253 1.00 78.88 112 VAL A C 1
ATOM 903 O O . VAL A 1 112 ? 65.620 18.646 -94.644 1.00 78.88 112 VAL A O 1
ATOM 906 N N . GLN A 1 113 ? 66.029 20.511 -95.827 1.00 76.06 113 GLN A N 1
ATOM 907 C CA . GLN A 1 113 ? 67.484 20.431 -95.747 1.00 76.06 113 GLN A CA 1
ATOM 908 C C . GLN A 1 113 ? 67.929 20.673 -94.291 1.00 76.06 113 GLN A C 1
ATOM 910 O O . GLN A 1 113 ? 68.070 21.805 -93.846 1.00 76.06 113 GLN A O 1
ATOM 915 N N . THR A 1 114 ? 68.077 19.597 -93.511 1.00 69.94 114 THR A N 1
ATOM 916 C CA . THR A 1 114 ? 68.536 19.635 -92.106 1.00 69.94 114 THR A CA 1
ATOM 917 C C . THR A 1 114 ? 70.051 19.475 -91.965 1.00 69.94 114 THR A C 1
ATOM 919 O O . THR A 1 114 ? 70.566 19.347 -90.856 1.00 69.94 114 THR A O 1
ATOM 922 N N . GLU A 1 115 ? 70.775 19.417 -93.079 1.00 76.19 115 GLU A N 1
ATOM 923 C CA . GLU A 1 115 ? 72.233 19.495 -93.079 1.00 76.19 115 GLU A CA 1
ATOM 924 C C . GLU A 1 115 ? 72.693 20.932 -92.804 1.00 76.19 115 GLU A C 1
ATOM 926 O O . GLU A 1 115 ? 71.988 21.896 -93.096 1.00 76.19 115 GLU A O 1
ATOM 931 N N . MET A 1 116 ? 73.873 21.087 -92.203 1.00 70.31 116 MET A N 1
ATOM 932 C CA . MET A 1 116 ? 74.460 22.408 -91.984 1.00 70.31 116 MET A CA 1
ATOM 933 C C . MET A 1 116 ? 74.802 23.056 -93.332 1.00 70.31 116 MET A C 1
ATOM 935 O O . MET A 1 116 ? 75.843 22.756 -93.913 1.00 70.31 116 MET A O 1
ATOM 939 N N . TYR A 1 117 ? 73.948 23.965 -93.796 1.00 70.00 117 TYR A N 1
ATOM 940 C CA . TYR A 1 117 ? 74.222 24.862 -94.914 1.00 70.00 117 TYR A CA 1
ATOM 941 C C . TYR A 1 117 ? 74.602 26.240 -94.354 1.00 70.00 117 TYR A C 1
ATOM 943 O O . TYR A 1 117 ? 73.796 26.889 -93.690 1.00 70.00 117 TYR A O 1
ATOM 951 N N . LEU A 1 118 ? 75.858 26.651 -94.545 1.00 69.75 118 LEU A N 1
ATOM 952 C CA . LEU A 1 118 ? 76.370 27.963 -94.137 1.00 69.75 118 LEU A CA 1
ATOM 953 C C . LEU A 1 118 ? 76.336 28.893 -95.351 1.00 69.75 118 LEU A C 1
ATOM 955 O O . LEU A 1 118 ? 77.101 28.704 -96.292 1.00 69.75 118 LEU A O 1
ATOM 959 N N . GLU A 1 119 ? 75.454 29.887 -95.320 1.00 67.50 119 GLU A N 1
ATOM 960 C CA . GLU A 1 119 ? 75.425 30.979 -96.291 1.00 67.50 119 GLU A CA 1
ATOM 961 C C . GLU A 1 119 ? 76.231 32.156 -95.722 1.00 67.50 119 GLU A C 1
ATOM 963 O O . GLU A 1 119 ? 75.907 32.694 -94.661 1.00 67.50 119 GLU A O 1
ATOM 968 N N . GLU A 1 120 ? 77.327 32.530 -96.383 1.00 71.12 120 GLU A N 1
ATOM 969 C CA . GLU A 1 120 ? 78.117 33.699 -95.995 1.00 71.12 120 GLU A CA 1
ATOM 970 C C . GLU A 1 120 ? 77.385 34.978 -96.430 1.00 71.12 120 GLU A C 1
ATOM 972 O O . GLU A 1 120 ? 77.432 35.383 -97.591 1.00 71.12 120 GLU A O 1
ATOM 977 N N . LEU A 1 121 ? 76.701 35.630 -95.487 1.00 71.50 121 LEU A N 1
ATOM 978 C CA . LEU A 1 121 ? 76.160 36.979 -95.670 1.00 71.50 121 LEU A CA 1
ATOM 979 C C . LEU A 1 121 ? 77.330 37.974 -95.756 1.00 71.50 121 LEU A C 1
ATOM 981 O O . LEU A 1 121 ? 77.974 38.278 -94.752 1.00 71.50 121 LEU A O 1
ATOM 985 N N . SER A 1 122 ? 77.627 38.457 -96.963 1.00 60.44 122 SER A N 1
ATOM 986 C CA . SER A 1 122 ? 78.771 39.336 -97.255 1.00 60.44 122 SER A CA 1
ATOM 987 C C . SER A 1 122 ? 78.489 40.836 -97.085 1.00 60.44 122 SER A C 1
ATOM 989 O O . SER A 1 122 ? 79.395 41.645 -97.286 1.00 60.44 122 SER A O 1
ATOM 991 N N . ASP A 1 123 ? 77.286 41.216 -96.644 1.00 68.94 123 ASP A N 1
ATOM 992 C CA . ASP A 1 123 ? 76.915 42.613 -96.398 1.00 68.94 123 ASP A CA 1
ATOM 993 C C . ASP A 1 123 ? 77.095 42.988 -94.918 1.00 68.94 123 ASP A C 1
ATOM 995 O O . ASP A 1 123 ? 76.405 42.485 -94.028 1.00 68.94 123 ASP A O 1
ATOM 999 N N . ARG A 1 124 ? 78.044 43.890 -94.640 1.00 66.94 124 ARG A N 1
ATOM 1000 C CA . ARG A 1 124 ? 78.209 44.505 -93.316 1.00 66.94 124 ARG A CA 1
ATOM 1001 C C . ARG A 1 124 ? 77.207 45.647 -93.172 1.00 66.94 124 ARG A C 1
ATOM 1003 O O . ARG A 1 124 ? 77.306 46.644 -93.877 1.00 66.94 124 ARG A O 1
ATOM 1010 N N . ILE A 1 125 ? 76.277 45.509 -92.232 1.00 65.31 125 ILE A N 1
ATOM 1011 C CA . ILE A 1 125 ? 75.328 46.565 -91.862 1.00 65.31 125 ILE A CA 1
ATOM 1012 C C . ILE A 1 125 ? 76.098 47.648 -91.086 1.00 65.31 125 ILE A C 1
ATOM 1014 O O . ILE A 1 125 ? 76.799 47.333 -90.126 1.00 65.31 125 ILE A O 1
ATOM 1018 N N . GLU A 1 126 ? 75.998 48.913 -91.502 1.00 71.19 126 GLU A N 1
ATOM 1019 C CA . GLU A 1 126 ? 76.581 50.041 -90.763 1.00 71.19 126 GLU A CA 1
ATOM 1020 C C . GLU A 1 126 ? 75.825 50.262 -89.441 1.00 71.19 126 GLU A C 1
ATOM 1022 O O . GLU A 1 126 ? 74.629 50.560 -89.429 1.00 71.19 126 GLU A O 1
ATOM 1027 N N . GLU A 1 127 ? 76.521 50.121 -88.312 1.00 65.12 127 GLU A N 1
ATOM 1028 C CA . GLU A 1 127 ? 75.970 50.397 -86.984 1.00 65.12 127 GLU A CA 1
ATOM 1029 C C . GLU A 1 127 ? 76.091 51.897 -86.671 1.00 65.12 127 GLU A C 1
ATOM 1031 O O . GLU A 1 127 ? 77.187 52.422 -86.475 1.00 65.12 127 GLU A O 1
ATOM 1036 N N . VAL A 1 128 ? 74.959 52.604 -86.613 1.00 67.81 128 VAL A N 1
ATOM 1037 C CA . VAL A 1 128 ? 74.905 54.005 -86.164 1.00 67.81 128 VAL A CA 1
ATOM 1038 C C . VAL A 1 128 ? 74.643 54.033 -84.659 1.00 67.81 128 VAL A C 1
ATOM 1040 O O . VAL A 1 128 ? 73.565 53.651 -84.202 1.00 67.81 128 VAL A O 1
ATOM 1043 N N . SER A 1 129 ? 75.612 54.507 -83.874 1.00 63.12 129 SER A N 1
ATOM 1044 C CA . SER A 1 129 ? 75.446 54.706 -82.431 1.00 63.12 129 SER A CA 1
ATOM 1045 C C . SER A 1 129 ? 74.678 55.999 -82.148 1.00 63.12 129 SER A C 1
ATOM 1047 O O . SER A 1 129 ? 75.146 57.088 -82.484 1.00 63.12 129 SER A O 1
ATOM 1049 N N . VAL A 1 130 ? 73.520 55.896 -81.497 1.00 72.31 130 VAL A N 1
ATOM 1050 C CA . VAL A 1 130 ? 72.772 57.050 -80.977 1.00 72.31 130 VAL A CA 1
ATOM 1051 C C . VAL A 1 130 ? 72.942 57.084 -79.462 1.00 72.31 130 VAL A C 1
ATOM 1053 O O . VAL A 1 130 ? 72.522 56.161 -78.767 1.00 72.31 130 VAL A O 1
ATOM 1056 N N . GLU A 1 131 ? 73.560 58.143 -78.947 1.00 67.75 131 GLU A N 1
ATOM 1057 C CA . GLU A 1 131 ? 73.704 58.364 -77.508 1.00 67.75 131 GLU A CA 1
ATOM 1058 C C . GLU A 1 131 ? 72.538 59.225 -77.004 1.00 67.75 131 GLU A C 1
ATOM 1060 O O . GLU A 1 131 ? 72.354 60.361 -77.440 1.00 67.75 131 GLU A O 1
ATOM 1065 N N . CYS A 1 132 ? 71.734 58.694 -76.079 1.00 67.31 132 CYS A N 1
ATOM 1066 C CA . CYS A 1 132 ? 70.688 59.453 -75.396 1.00 67.31 132 CYS A CA 1
ATOM 1067 C C . CYS A 1 132 ? 71.172 59.856 -73.998 1.00 67.31 132 CYS A C 1
ATOM 1069 O O . CYS A 1 132 ? 71.477 58.998 -73.172 1.00 67.31 132 CYS A O 1
ATOM 1071 N N . GLN A 1 133 ? 71.200 61.160 -73.717 1.00 65.88 133 GLN A N 1
ATOM 1072 C CA . GLN A 1 133 ? 71.494 61.705 -72.393 1.00 65.88 133 GLN A CA 1
ATOM 1073 C C . GLN A 1 133 ? 70.350 61.362 -71.424 1.00 65.88 133 GLN A C 1
ATOM 1075 O O . GLN A 1 133 ? 69.253 61.906 -71.525 1.00 65.88 133 GLN A O 1
ATOM 1080 N N . THR A 1 134 ? 70.588 60.443 -70.488 1.00 60.38 134 THR A N 1
ATOM 1081 C CA . THR A 1 134 ? 69.655 60.145 -69.393 1.00 60.38 134 THR A CA 1
ATOM 1082 C C . THR A 1 134 ? 69.889 61.104 -68.231 1.00 60.38 134 THR A C 1
ATOM 1084 O O . THR A 1 134 ? 70.998 61.158 -67.700 1.00 60.38 134 THR A O 1
ATOM 1087 N N . ASP A 1 135 ? 68.853 61.840 -67.830 1.00 65.00 135 ASP A N 1
ATOM 1088 C CA . ASP A 1 135 ? 68.894 62.720 -66.661 1.00 65.00 135 ASP A CA 1
ATOM 1089 C C . ASP A 1 135 ? 69.018 61.900 -65.365 1.00 65.00 135 ASP A C 1
ATOM 1091 O O . ASP A 1 135 ? 68.440 60.815 -65.224 1.00 65.00 135 ASP A O 1
ATOM 1095 N N . MET A 1 136 ? 69.816 62.396 -64.425 1.00 65.38 136 MET A N 1
ATOM 1096 C CA . MET A 1 136 ? 70.216 61.656 -63.231 1.00 65.38 136 MET A CA 1
ATOM 1097 C C . MET A 1 136 ? 69.179 61.883 -62.114 1.00 65.38 136 MET A C 1
ATOM 1099 O O . MET A 1 136 ? 69.116 62.963 -61.540 1.00 65.38 136 MET A O 1
ATOM 1103 N N . PHE A 1 137 ? 68.413 60.828 -61.803 1.00 61.81 137 PHE A N 1
ATOM 1104 C CA . PHE A 1 137 ? 67.451 60.668 -60.692 1.00 61.81 137 PHE A CA 1
ATOM 1105 C C . PHE A 1 137 ? 66.059 61.316 -60.820 1.00 61.81 137 PHE A C 1
ATOM 1107 O O . PHE A 1 137 ? 65.802 62.424 -60.359 1.00 61.81 137 PHE A O 1
ATOM 1114 N N . LEU A 1 138 ? 65.100 60.504 -61.277 1.00 68.94 138 LEU A N 1
ATOM 1115 C CA . LEU A 1 138 ? 63.722 60.531 -60.780 1.00 68.94 138 LEU A CA 1
ATOM 1116 C C . LEU A 1 138 ? 63.448 59.183 -60.098 1.00 68.94 138 LEU A C 1
ATOM 1118 O O . LEU A 1 138 ? 63.571 58.136 -60.742 1.00 68.94 138 LEU A O 1
ATOM 1122 N N . ASP A 1 139 ? 63.094 59.205 -58.811 1.00 71.81 139 ASP A N 1
ATOM 1123 C CA . ASP A 1 139 ? 62.719 57.998 -58.070 1.00 71.81 139 ASP A CA 1
ATOM 1124 C C . ASP A 1 139 ? 61.437 57.414 -58.669 1.00 71.81 139 ASP A C 1
ATOM 1126 O O . ASP A 1 139 ? 60.352 57.997 -58.601 1.00 71.81 139 ASP A O 1
ATOM 1130 N N . LYS A 1 140 ? 61.566 56.242 -59.292 1.00 73.19 140 LYS A N 1
ATOM 1131 C CA . LYS A 1 140 ? 60.417 55.477 -59.775 1.00 73.19 140 LYS A CA 1
ATOM 1132 C C . LYS A 1 140 ? 59.645 54.958 -58.555 1.00 73.19 140 LYS A C 1
ATOM 1134 O O . LYS A 1 140 ? 60.283 54.435 -57.638 1.00 73.19 140 LYS A O 1
ATOM 1139 N N . PRO A 1 141 ? 58.300 55.047 -58.523 1.00 78.25 141 PRO A N 1
ATOM 1140 C CA . PRO A 1 141 ? 57.537 54.388 -57.471 1.00 78.25 141 PRO A CA 1
ATOM 1141 C C . PRO A 1 141 ? 57.861 52.890 -57.473 1.00 78.25 141 PRO A C 1
ATOM 1143 O O . PRO A 1 141 ? 58.126 52.310 -58.531 1.00 78.25 141 PRO A O 1
ATOM 1146 N N . ALA A 1 142 ? 57.856 52.273 -56.288 1.00 79.69 142 ALA A N 1
ATOM 1147 C CA . ALA A 1 142 ? 58.144 50.851 -56.151 1.00 79.69 142 ALA A CA 1
ATOM 1148 C C . ALA A 1 142 ? 57.233 50.045 -57.087 1.00 79.69 142 ALA A C 1
ATOM 1150 O O . ALA A 1 142 ? 56.010 50.201 -57.068 1.00 79.69 142 ALA A O 1
ATOM 1151 N N . THR A 1 143 ? 57.835 49.208 -57.932 1.00 78.81 143 THR A N 1
ATOM 1152 C CA . THR A 1 143 ? 57.092 48.350 -58.856 1.00 78.81 143 THR A CA 1
ATOM 1153 C C 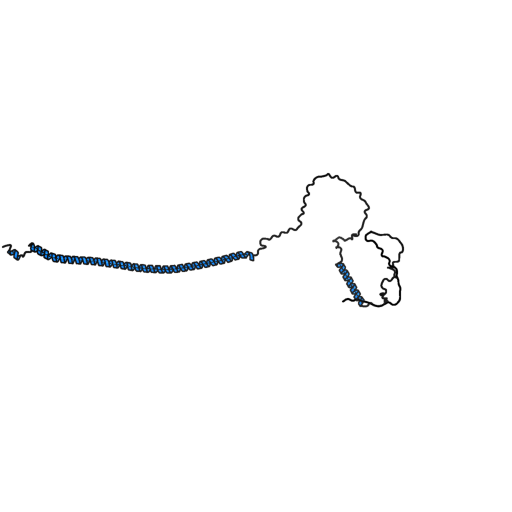. THR A 1 143 ? 56.137 47.463 -58.057 1.00 78.81 143 THR A C 1
ATOM 1155 O O . THR A 1 143 ? 56.587 46.846 -57.085 1.00 78.81 143 THR A O 1
ATOM 1158 N N . PRO A 1 144 ? 54.846 47.383 -58.428 1.00 81.75 144 PRO A N 1
ATOM 1159 C CA . PRO A 1 144 ? 53.892 46.557 -57.702 1.00 81.75 144 PRO A CA 1
ATOM 1160 C C . PRO A 1 144 ? 54.374 45.103 -57.677 1.00 81.75 144 PRO A C 1
ATOM 1162 O O . PRO A 1 144 ? 54.862 44.580 -58.680 1.00 81.75 144 PRO A O 1
ATOM 1165 N N . LEU A 1 145 ? 54.257 44.461 -56.513 1.00 81.62 145 LEU A N 1
ATOM 1166 C CA . LEU A 1 145 ? 54.627 43.060 -56.334 1.00 81.62 145 LEU A CA 1
ATOM 1167 C C . LEU A 1 145 ? 53.726 42.188 -57.216 1.00 81.62 145 LEU A C 1
ATOM 1169 O O . LEU A 1 145 ? 52.503 42.222 -57.086 1.00 81.62 145 LEU A O 1
ATOM 1173 N N . PHE A 1 146 ? 54.331 41.409 -58.112 1.00 82.38 146 PHE A N 1
ATOM 1174 C CA . PHE A 1 146 ? 53.607 40.438 -58.923 1.00 82.38 146 PHE A CA 1
ATOM 1175 C C . PHE A 1 146 ? 53.182 39.258 -58.044 1.00 82.38 146 PHE A C 1
ATOM 1177 O O . PHE A 1 146 ? 54.021 38.476 -57.594 1.00 82.38 146 PHE A O 1
ATOM 1184 N N . ILE A 1 147 ? 51.877 39.143 -57.797 1.00 82.69 147 ILE A N 1
ATOM 1185 C CA . ILE A 1 147 ? 51.271 37.976 -57.157 1.00 82.69 147 ILE A CA 1
ATOM 1186 C C . ILE A 1 147 ? 50.756 37.083 -58.292 1.00 82.69 147 ILE A C 1
ATOM 1188 O O . ILE A 1 147 ? 49.821 37.493 -58.980 1.00 82.69 147 ILE A O 1
ATOM 1192 N N . PRO A 1 148 ? 51.367 35.912 -58.543 1.00 85.19 148 PRO A N 1
ATOM 1193 C CA . PRO A 1 148 ? 50.889 35.006 -59.579 1.00 85.19 148 PRO A CA 1
ATOM 1194 C C . PRO A 1 148 ? 49.492 34.484 -59.234 1.00 85.19 148 PRO A C 1
ATOM 1196 O O . PRO A 1 148 ? 49.204 34.188 -58.071 1.00 85.19 148 PRO A O 1
ATOM 1199 N N . ASP A 1 149 ? 48.648 34.317 -60.252 1.00 81.44 149 ASP A N 1
ATOM 1200 C CA . ASP A 1 149 ? 47.345 33.681 -60.083 1.00 81.44 149 ASP A CA 1
ATOM 1201 C C . ASP A 1 149 ? 47.510 32.255 -59.547 1.00 81.44 149 ASP A C 1
ATOM 1203 O O . ASP A 1 149 ? 48.433 31.517 -59.917 1.00 81.44 149 ASP A O 1
ATOM 1207 N N . LYS A 1 150 ? 46.596 31.851 -58.659 1.00 80.44 150 LYS A N 1
ATOM 1208 C CA . LYS A 1 150 ? 46.588 30.505 -58.086 1.00 80.44 150 LYS A CA 1
ATOM 1209 C C . LYS A 1 150 ? 46.463 29.476 -59.212 1.00 80.44 150 LYS A C 1
ATOM 1211 O O . LYS A 1 150 ? 45.423 29.358 -59.852 1.00 80.44 150 LYS A O 1
ATOM 1216 N N . THR A 1 151 ? 47.521 28.698 -59.428 1.00 75.50 151 THR A N 1
ATOM 1217 C CA . THR A 1 151 ? 47.541 27.590 -60.389 1.00 75.50 151 THR A CA 1
ATOM 1218 C C . THR A 1 151 ? 47.329 26.269 -59.647 1.00 75.50 151 THR A C 1
ATOM 1220 O O . THR A 1 151 ? 48.238 25.696 -59.058 1.00 75.50 151 THR A O 1
ATOM 1223 N N . GLY A 1 152 ? 46.081 25.799 -59.634 1.00 84.62 152 GLY A N 1
ATOM 1224 C CA . GLY A 1 152 ? 45.654 24.546 -59.008 1.00 84.62 152 GLY A CA 1
ATOM 1225 C C . GLY A 1 152 ? 44.162 24.307 -59.247 1.00 84.62 152 GLY A C 1
ATOM 1226 O O . GLY A 1 152 ? 43.426 25.252 -59.520 1.00 84.62 152 GLY A O 1
ATOM 1227 N N . ARG A 1 153 ? 43.708 23.050 -59.197 1.00 80.38 153 ARG A N 1
ATOM 1228 C CA . ARG A 1 153 ? 42.269 22.741 -59.223 1.00 80.38 153 ARG A CA 1
ATOM 1229 C C . ARG A 1 153 ? 41.739 22.777 -57.798 1.00 80.38 153 ARG A C 1
ATOM 1231 O O . ARG A 1 153 ? 42.213 22.014 -56.960 1.00 80.38 153 ARG A O 1
ATOM 1238 N N . ASP A 1 154 ? 40.755 23.628 -57.556 1.00 83.75 154 ASP A N 1
ATOM 1239 C CA . ASP A 1 154 ? 40.090 23.705 -56.262 1.00 83.75 154 ASP A CA 1
ATOM 1240 C C . ASP A 1 154 ? 39.094 22.552 -56.130 1.00 83.75 154 ASP A C 1
ATOM 1242 O O . ASP A 1 154 ? 38.233 22.355 -56.987 1.00 83.75 154 ASP A O 1
ATOM 1246 N N . ALA A 1 155 ? 39.253 21.762 -55.070 1.00 85.94 155 ALA A N 1
ATOM 1247 C CA . ALA A 1 155 ? 38.354 20.681 -54.701 1.00 85.94 155 ALA A CA 1
ATOM 1248 C C . ALA A 1 155 ? 37.870 20.930 -53.273 1.00 85.94 155 ALA A C 1
ATOM 1250 O O . ALA A 1 155 ? 38.674 21.182 -52.375 1.00 85.94 155 ALA A O 1
ATOM 1251 N N . ALA A 1 156 ? 36.55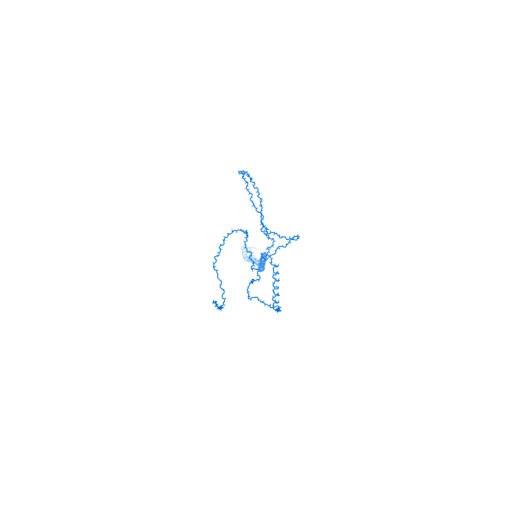7 20.863 -53.082 1.00 85.31 156 ALA A N 1
ATOM 1252 C CA . ALA A 1 156 ? 35.926 20.869 -51.775 1.00 85.31 156 ALA A CA 1
ATOM 1253 C C . ALA A 1 156 ? 35.278 19.502 -51.560 1.00 85.31 156 ALA A C 1
ATOM 1255 O O . ALA A 1 156 ? 34.612 18.981 -52.454 1.00 85.31 156 ALA A O 1
ATOM 1256 N N . THR A 1 157 ? 35.490 18.927 -50.384 1.00 85.00 157 THR A N 1
ATOM 1257 C CA . THR A 1 157 ? 34.780 17.738 -49.914 1.00 85.00 157 THR A CA 1
ATOM 1258 C C . THR A 1 157 ? 33.895 18.169 -48.759 1.00 85.00 157 THR A C 1
ATOM 1260 O O . THR A 1 157 ? 34.416 18.636 -47.746 1.00 85.00 157 THR A O 1
ATOM 1263 N N . GLN A 1 158 ? 32.583 18.038 -48.922 1.00 90.06 158 GLN A N 1
ATOM 1264 C CA . GLN A 1 158 ? 31.596 18.303 -47.882 1.00 90.06 158 GLN A CA 1
ATOM 1265 C C . GLN A 1 158 ? 30.898 16.986 -47.566 1.00 90.06 158 GLN A C 1
ATOM 1267 O O . GLN A 1 158 ? 30.551 16.255 -48.488 1.00 90.06 158 GLN A O 1
ATOM 1272 N N . ILE A 1 159 ? 30.728 16.696 -46.279 1.00 91.44 159 ILE A N 1
ATOM 1273 C CA . ILE A 1 159 ? 29.875 15.601 -45.824 1.00 91.44 159 ILE A CA 1
ATOM 1274 C C . ILE A 1 159 ? 28.466 16.169 -45.681 1.00 91.44 159 ILE A C 1
ATOM 1276 O O . ILE A 1 159 ? 28.281 17.170 -44.978 1.00 91.44 159 ILE A O 1
ATOM 1280 N N . GLU A 1 160 ? 27.501 15.556 -46.357 1.00 89.56 160 GLU A N 1
ATOM 1281 C CA . GLU A 1 160 ? 26.101 15.981 -46.309 1.00 89.56 160 GLU A CA 1
ATOM 1282 C C . GLU A 1 160 ? 25.378 15.394 -45.086 1.00 89.56 160 GLU A C 1
ATOM 1284 O O . GLU A 1 160 ? 25.795 14.392 -44.491 1.00 89.56 160 GLU A O 1
ATOM 1289 N N . GLU A 1 161 ? 24.272 16.023 -44.687 1.00 88.81 161 GLU A N 1
ATOM 1290 C CA . GLU A 1 161 ? 23.464 15.551 -43.562 1.00 88.81 161 GLU A CA 1
ATOM 1291 C C . GLU A 1 161 ? 22.973 14.111 -43.810 1.00 88.81 161 GLU A C 1
ATOM 1293 O O . GLU A 1 161 ? 22.272 13.828 -44.781 1.00 88.81 161 GLU A O 1
ATOM 1298 N N . GLY A 1 162 ? 23.355 13.188 -42.921 1.00 86.31 162 GLY A N 1
ATOM 1299 C CA . GLY A 1 162 ? 22.967 11.775 -42.987 1.00 86.31 162 GLY A CA 1
ATOM 1300 C C . GLY A 1 162 ? 23.944 10.842 -43.714 1.00 86.31 162 GLY A C 1
ATOM 1301 O O . GLY A 1 162 ? 23.743 9.633 -43.664 1.00 86.31 162 GLY A O 1
ATOM 1302 N N . GLU A 1 163 ? 25.024 11.345 -44.323 1.00 87.38 163 GLU A N 1
ATOM 1303 C CA . GLU A 1 163 ? 26.004 10.503 -45.039 1.00 87.38 163 GLU A CA 1
ATOM 1304 C C . GLU A 1 163 ? 26.802 9.569 -44.103 1.00 87.38 163 GLU A C 1
ATOM 1306 O O . GLU A 1 163 ? 27.205 8.478 -44.501 1.00 87.38 163 GLU A O 1
ATOM 1311 N N . LEU A 1 164 ? 26.994 9.971 -42.842 1.00 89.25 164 LEU A N 1
ATOM 1312 C CA . LEU A 1 164 ? 27.723 9.213 -41.811 1.00 89.25 164 LEU A CA 1
ATOM 1313 C C . LEU A 1 164 ? 26.803 8.570 -40.759 1.00 89.25 164 LEU A C 1
ATOM 1315 O O . LEU A 1 164 ? 27.286 8.104 -39.729 1.00 89.25 164 LEU A O 1
ATOM 1319 N N . PHE A 1 165 ? 25.486 8.577 -40.971 1.00 92.38 165 PHE A N 1
ATOM 1320 C CA . PHE A 1 165 ? 24.549 8.045 -39.986 1.00 92.38 165 PHE A CA 1
ATOM 1321 C C . PHE A 1 165 ? 24.618 6.513 -39.925 1.00 92.38 165 PHE A C 1
ATOM 1323 O O . PHE A 1 165 ? 24.300 5.832 -40.902 1.00 92.38 165 PHE A O 1
ATOM 1330 N N . ASP A 1 166 ? 24.980 5.980 -38.758 1.00 94.06 166 ASP A N 1
ATOM 1331 C CA . ASP A 1 166 ? 24.922 4.551 -38.457 1.00 94.06 166 ASP A CA 1
ATOM 1332 C C . ASP A 1 166 ? 23.762 4.267 -37.499 1.00 94.06 166 ASP A C 1
ATOM 1334 O O . ASP A 1 166 ? 23.809 4.590 -36.310 1.00 94.06 166 ASP A O 1
ATOM 1338 N N . PHE A 1 167 ? 22.706 3.648 -38.024 1.00 94.44 167 PHE A N 1
ATOM 1339 C CA . PHE A 1 167 ? 21.507 3.352 -37.247 1.00 94.44 167 PHE A CA 1
ATOM 1340 C C . PHE A 1 167 ? 21.803 2.476 -36.026 1.00 94.44 167 PHE A C 1
ATOM 1342 O O . PHE A 1 167 ? 21.252 2.729 -34.956 1.00 94.44 167 PHE A O 1
ATOM 1349 N N . ASP A 1 168 ? 22.676 1.477 -36.163 1.00 95.31 168 ASP A N 1
ATOM 1350 C CA . ASP A 1 168 ? 22.917 0.490 -35.109 1.00 95.31 168 ASP A CA 1
ATOM 1351 C C . ASP A 1 168 ? 23.648 1.097 -33.907 1.00 95.31 168 ASP A C 1
ATOM 1353 O O . ASP A 1 168 ? 23.510 0.602 -32.787 1.00 95.31 168 ASP A O 1
ATOM 1357 N N . VAL A 1 169 ? 24.402 2.179 -34.119 1.00 95.31 169 VAL A N 1
ATOM 1358 C CA . VAL A 1 169 ? 25.068 2.945 -33.057 1.00 95.31 169 VAL A CA 1
ATOM 1359 C C . VAL A 1 169 ? 24.114 3.982 -32.470 1.00 95.31 169 VAL A C 1
ATOM 1361 O O . VAL A 1 169 ? 23.956 4.062 -31.252 1.00 95.31 169 VAL A O 1
ATOM 1364 N N . GLU A 1 170 ? 23.426 4.737 -33.323 1.00 93.69 170 GLU A N 1
ATOM 1365 C CA . GLU A 1 170 ? 22.594 5.869 -32.900 1.00 93.69 170 GLU A CA 1
ATOM 1366 C C . GLU A 1 170 ? 21.291 5.439 -32.206 1.00 93.69 170 GLU A C 1
ATOM 1368 O O . GLU A 1 170 ? 20.743 6.172 -31.380 1.00 93.69 170 GLU A O 1
ATOM 1373 N N . VAL A 1 171 ? 20.786 4.230 -32.479 1.00 96.56 171 VAL A N 1
ATOM 1374 C CA . VAL A 1 171 ? 19.572 3.704 -31.830 1.00 96.56 171 VAL A CA 1
ATOM 1375 C C . VAL A 1 171 ? 19.831 3.166 -30.415 1.00 96.56 171 VAL A C 1
ATOM 1377 O O . VAL A 1 171 ? 18.901 3.075 -29.608 1.00 96.56 171 VAL A O 1
ATOM 1380 N N . GLN A 1 172 ? 21.080 2.826 -30.073 1.00 96.44 172 GLN A N 1
ATOM 1381 C CA . GLN A 1 172 ? 21.419 2.201 -28.786 1.00 96.44 172 GLN A CA 1
ATOM 1382 C C . GLN A 1 172 ? 20.999 3.032 -27.566 1.00 96.44 172 GLN A C 1
ATOM 1384 O O . GLN A 1 172 ? 20.356 2.462 -26.680 1.00 96.44 172 GLN A O 1
ATOM 1389 N N . PRO A 1 173 ? 21.267 4.353 -27.492 1.00 97.31 173 PRO A N 1
ATOM 1390 C CA . PRO A 1 173 ? 20.856 5.162 -26.345 1.00 97.31 173 PRO A CA 1
ATOM 1391 C C . PRO A 1 173 ? 19.333 5.231 -26.200 1.00 97.31 173 PRO A C 1
ATOM 1393 O O . PRO A 1 173 ? 18.808 5.192 -25.088 1.00 97.31 173 PRO A O 1
ATOM 1396 N N . VAL A 1 174 ? 18.611 5.284 -27.325 1.00 96.94 174 VAL A N 1
ATOM 1397 C CA . VAL A 1 174 ? 17.142 5.328 -27.339 1.00 96.94 174 VAL A CA 1
ATOM 1398 C C . VAL A 1 174 ? 16.569 4.019 -26.804 1.00 96.94 174 VAL A C 1
ATOM 1400 O O . VAL A 1 174 ? 15.725 4.034 -25.908 1.00 96.94 174 VAL A O 1
ATOM 1403 N N . LEU A 1 175 ? 17.058 2.879 -27.301 1.00 97.31 175 LEU A N 1
ATOM 1404 C CA . LEU A 1 175 ? 16.630 1.565 -26.822 1.00 97.31 175 LEU A CA 1
ATOM 1405 C C . LEU A 1 175 ? 16.995 1.346 -25.356 1.00 97.31 175 LEU A C 1
ATOM 1407 O O . LEU A 1 175 ? 16.172 0.831 -24.605 1.00 97.31 175 LEU A O 1
ATOM 1411 N N . GLN A 1 176 ? 18.182 1.771 -24.926 1.00 96.88 176 GLN A N 1
ATOM 1412 C CA . GLN A 1 176 ? 18.602 1.656 -23.533 1.00 96.88 176 GLN A CA 1
ATOM 1413 C C . GLN A 1 176 ? 17.653 2.408 -22.596 1.00 96.88 176 GLN A C 1
ATOM 1415 O O . GLN A 1 176 ? 17.254 1.864 -21.566 1.00 96.88 176 GLN A O 1
ATOM 1420 N N . VAL A 1 177 ? 17.258 3.632 -22.953 1.00 98.12 177 VAL A N 1
ATOM 1421 C CA . VAL A 1 177 ? 16.316 4.421 -22.151 1.00 98.12 177 VAL A CA 1
ATOM 1422 C C . VAL A 1 177 ? 14.920 3.803 -22.177 1.00 98.12 177 VAL A C 1
ATOM 1424 O O . VAL A 1 177 ? 14.294 3.693 -21.126 1.00 98.12 177 VAL A O 1
ATOM 1427 N N . LEU A 1 178 ? 14.434 3.356 -23.339 1.00 98.25 178 LEU A N 1
ATOM 1428 C CA . LEU A 1 178 ? 13.112 2.733 -23.452 1.00 98.25 178 LEU A CA 1
ATOM 1429 C C . LEU A 1 178 ? 13.020 1.437 -22.643 1.00 98.25 178 LEU A C 1
ATOM 1431 O O . LEU A 1 178 ? 12.095 1.262 -21.852 1.00 98.25 178 LEU A O 1
ATOM 1435 N N . VAL A 1 179 ? 13.992 0.539 -22.796 1.00 98.31 179 VAL A N 1
ATOM 1436 C CA . VAL A 1 179 ? 14.031 -0.728 -22.055 1.00 98.31 179 VAL A CA 1
ATOM 1437 C C . VAL A 1 179 ? 14.251 -0.468 -20.565 1.00 98.31 179 VAL A C 1
ATOM 1439 O O . VAL A 1 179 ? 13.561 -1.047 -19.732 1.00 98.31 179 VAL A O 1
ATOM 1442 N N . GLY A 1 180 ? 15.152 0.451 -20.212 1.00 98.44 180 GLY A N 1
ATOM 1443 C CA . GLY A 1 180 ? 15.396 0.825 -18.821 1.00 98.44 180 GLY A CA 1
ATOM 1444 C C . GLY A 1 180 ? 14.140 1.368 -18.142 1.00 98.44 180 GLY A C 1
ATOM 1445 O O . GLY A 1 180 ? 13.757 0.877 -17.083 1.00 98.44 180 GLY A O 1
ATOM 1446 N N . LYS A 1 181 ? 13.453 2.326 -18.777 1.00 98.25 181 LYS A N 1
ATOM 1447 C CA . LYS A 1 181 ? 12.260 2.953 -18.200 1.00 98.25 181 LYS A CA 1
ATOM 1448 C C . LYS A 1 181 ? 11.074 1.999 -18.131 1.00 98.25 181 LYS A C 1
ATOM 1450 O O . LYS A 1 181 ? 10.349 2.034 -17.145 1.00 98.25 181 LYS A O 1
ATOM 1455 N N . THR A 1 182 ? 10.891 1.138 -19.133 1.00 98.44 182 THR A N 1
ATOM 1456 C CA . THR A 1 182 ? 9.809 0.138 -19.119 1.00 98.44 182 THR A CA 1
ATOM 1457 C C . THR A 1 182 ? 9.999 -0.892 -18.011 1.00 98.44 182 THR A C 1
ATOM 1459 O O . THR A 1 182 ? 9.040 -1.193 -17.308 1.00 98.44 182 THR A O 1
ATOM 1462 N N . ILE A 1 183 ? 11.223 -1.386 -17.798 1.00 98.38 183 ILE A N 1
ATOM 1463 C CA . ILE A 1 183 ? 11.516 -2.321 -16.702 1.00 98.38 183 ILE A CA 1
ATOM 1464 C C . ILE A 1 183 ? 11.379 -1.631 -15.342 1.00 98.38 183 ILE A C 1
ATOM 1466 O O . ILE A 1 183 ? 10.783 -2.199 -14.433 1.00 98.38 183 ILE A O 1
ATOM 1470 N N . GLU A 1 184 ? 11.910 -0.415 -15.196 1.00 98.12 184 GLU A N 1
ATOM 1471 C CA . GLU A 1 184 ? 11.806 0.357 -13.952 1.00 98.12 184 GLU A CA 1
ATOM 1472 C C . GLU A 1 184 ? 10.343 0.630 -13.590 1.00 98.12 184 GLU A C 1
ATOM 1474 O O . GLU A 1 184 ? 9.938 0.398 -12.454 1.00 98.12 184 GLU A O 1
ATOM 1479 N N . GLN A 1 185 ? 9.539 1.073 -14.560 1.00 98.38 185 GLN A N 1
ATOM 1480 C CA . GLN A 1 185 ? 8.116 1.319 -14.361 1.00 98.38 185 GLN A CA 1
ATOM 1481 C C . GLN A 1 185 ? 7.371 0.029 -13.996 1.00 98.38 185 GLN A C 1
ATOM 1483 O O . GLN A 1 185 ? 6.646 0.021 -13.008 1.00 98.38 185 GLN A O 1
ATOM 1488 N N . ALA A 1 186 ? 7.596 -1.067 -14.728 1.00 98.44 186 ALA A N 1
ATOM 1489 C CA . ALA A 1 186 ? 6.960 -2.349 -14.427 1.00 98.44 186 ALA A CA 1
ATOM 1490 C C . ALA A 1 186 ? 7.326 -2.865 -13.025 1.00 98.44 186 ALA A C 1
ATOM 1492 O O . ALA A 1 186 ? 6.477 -3.406 -12.324 1.00 98.44 186 ALA A O 1
ATOM 1493 N N . LEU A 1 187 ? 8.580 -2.687 -12.595 1.00 98.44 187 LEU A N 1
ATOM 1494 C CA . LEU A 1 187 ? 9.012 -3.088 -11.258 1.00 98.44 187 LEU A CA 1
ATOM 1495 C C . LEU A 1 187 ? 8.319 -2.261 -10.168 1.00 98.44 187 LEU A C 1
ATOM 1497 O O . LEU A 1 187 ? 7.872 -2.831 -9.177 1.00 98.44 187 LEU A O 1
ATOM 1501 N N . LEU A 1 188 ? 8.224 -0.941 -10.351 1.00 98.44 188 LEU A N 1
ATOM 1502 C CA . LEU A 1 188 ? 7.536 -0.063 -9.404 1.00 98.44 188 LEU A CA 1
ATOM 1503 C C . LEU A 1 188 ? 6.049 -0.411 -9.297 1.00 98.44 188 LEU A C 1
ATOM 1505 O O . LEU A 1 188 ? 5.549 -0.549 -8.187 1.00 98.44 188 LEU A O 1
ATOM 1509 N N . GLU A 1 189 ? 5.374 -0.633 -10.425 1.00 98.38 189 GLU A N 1
ATOM 1510 C CA . GLU A 1 189 ? 3.957 -1.015 -10.449 1.00 98.38 189 GLU A CA 1
ATOM 1511 C C . GLU A 1 189 ? 3.711 -2.328 -9.689 1.00 98.38 189 GLU A C 1
ATOM 1513 O O . GLU A 1 189 ? 2.830 -2.390 -8.836 1.00 98.38 189 GLU A O 1
ATOM 1518 N N . VAL A 1 190 ? 4.538 -3.357 -9.915 1.00 98.62 190 VAL A N 1
ATOM 1519 C CA . VAL A 1 190 ? 4.417 -4.639 -9.197 1.00 98.62 190 VAL A CA 1
ATOM 1520 C C . VAL A 1 190 ? 4.666 -4.471 -7.696 1.00 98.62 190 VAL A C 1
ATOM 1522 O O . VAL A 1 190 ? 3.934 -5.037 -6.884 1.00 98.62 190 VAL A O 1
ATOM 1525 N N . MET A 1 191 ? 5.670 -3.682 -7.304 1.00 98.25 191 MET A N 1
ATOM 1526 C CA . MET A 1 191 ? 5.934 -3.410 -5.888 1.00 98.25 191 MET A CA 1
ATOM 1527 C C . MET A 1 191 ? 4.761 -2.680 -5.220 1.00 98.25 191 MET A C 1
ATOM 1529 O O . MET A 1 191 ? 4.363 -3.042 -4.114 1.00 98.25 191 MET A O 1
ATOM 1533 N N . GLU A 1 192 ? 4.181 -1.685 -5.892 1.00 98.38 192 GLU A N 1
ATOM 1534 C CA . GLU A 1 192 ? 3.012 -0.954 -5.398 1.00 98.38 192 GLU A CA 1
ATOM 1535 C C . GLU A 1 192 ? 1.783 -1.866 -5.253 1.00 98.38 192 GLU A C 1
ATOM 1537 O O . GLU A 1 192 ? 1.068 -1.785 -4.249 1.00 98.38 192 GLU A O 1
ATOM 1542 N N . GLU A 1 193 ? 1.542 -2.767 -6.209 1.00 98.19 193 GLU A N 1
ATOM 1543 C CA . GLU A 1 193 ? 0.454 -3.749 -6.135 1.00 98.19 193 GLU A CA 1
ATOM 1544 C C . GLU A 1 193 ? 0.613 -4.692 -4.932 1.00 98.19 193 GLU A C 1
ATOM 1546 O O . GLU A 1 193 ? -0.333 -4.874 -4.158 1.00 98.19 193 GLU A O 1
ATOM 1551 N N . GLU A 1 194 ? 1.816 -5.230 -4.711 1.00 98.25 194 GLU A N 1
ATOM 1552 C CA . GLU A 1 194 ? 2.100 -6.090 -3.558 1.00 98.25 194 GLU A CA 1
ATOM 1553 C C . GLU A 1 194 ? 1.929 -5.345 -2.224 1.00 98.25 194 GLU A C 1
ATOM 1555 O O . GLU A 1 194 ? 1.388 -5.891 -1.254 1.00 98.25 194 GLU A O 1
ATOM 1560 N N . GLU A 1 195 ? 2.364 -4.087 -2.139 1.00 98.19 195 GLU A N 1
ATOM 1561 C CA . GLU A 1 195 ? 2.163 -3.257 -0.950 1.00 98.19 195 GLU A CA 1
ATOM 1562 C C . GLU A 1 195 ? 0.675 -3.003 -0.674 1.00 98.19 195 GLU A C 1
ATOM 1564 O O . GLU A 1 195 ? 0.222 -3.148 0.470 1.00 98.19 195 GLU A O 1
ATOM 1569 N N . LEU A 1 196 ? -0.105 -2.677 -1.709 1.00 98.31 196 LEU A N 1
ATOM 1570 C CA . LEU A 1 196 ? -1.547 -2.467 -1.591 1.00 98.31 196 LEU A CA 1
ATOM 1571 C C . LEU A 1 196 ? -2.270 -3.728 -1.116 1.00 98.31 196 LEU A C 1
ATOM 1573 O O . LEU A 1 196 ? -3.142 -3.639 -0.246 1.00 98.31 196 LEU A O 1
ATOM 1577 N N . ASP A 1 197 ? -1.901 -4.899 -1.626 1.00 98.38 197 ASP A N 1
ATOM 1578 C CA . ASP A 1 197 ? -2.504 -6.164 -1.213 1.00 98.38 197 ASP A CA 1
ATOM 1579 C C . ASP A 1 197 ? -2.140 -6.535 0.227 1.00 98.38 197 ASP A C 1
ATOM 1581 O O . ASP A 1 197 ? -3.011 -6.930 1.011 1.00 98.38 197 ASP A O 1
ATOM 1585 N N . ASN A 1 198 ? -0.896 -6.286 0.640 1.00 98.31 198 ASN A N 1
ATOM 1586 C CA . ASN A 1 198 ? -0.480 -6.433 2.032 1.00 98.31 198 ASN A CA 1
ATOM 1587 C C . ASN A 1 198 ? -1.269 -5.508 2.975 1.00 98.31 198 ASN A C 1
ATOM 1589 O O . ASN A 1 198 ? -1.703 -5.931 4.053 1.00 98.31 198 ASN A O 1
ATOM 1593 N N . LEU A 1 199 ? -1.483 -4.247 2.589 1.00 98.31 199 LEU A N 1
ATOM 1594 C CA . LEU A 1 199 ? -2.278 -3.298 3.372 1.00 98.31 199 LEU A CA 1
ATOM 1595 C C . LEU A 1 199 ? -3.745 -3.721 3.458 1.00 98.31 199 LEU A C 1
ATOM 1597 O O . LEU A 1 199 ? -4.330 -3.670 4.543 1.00 98.31 199 LEU A O 1
ATOM 1601 N N . ARG A 1 200 ? -4.334 -4.182 2.350 1.00 98.38 200 ARG A N 1
ATOM 1602 C CA . ARG A 1 200 ? -5.711 -4.696 2.316 1.00 98.38 200 ARG A CA 1
ATOM 1603 C C . ARG A 1 200 ? -5.878 -5.906 3.227 1.00 98.38 200 ARG A C 1
ATOM 1605 O O . ARG A 1 200 ? -6.811 -5.917 4.025 1.00 98.38 200 ARG A O 1
ATOM 1612 N N . ALA A 1 201 ? -4.964 -6.873 3.166 1.00 98.31 201 ALA A N 1
ATOM 1613 C CA . ALA A 1 201 ? -4.999 -8.058 4.020 1.00 98.31 201 ALA A CA 1
ATOM 1614 C C . ALA A 1 201 ? -4.908 -7.686 5.509 1.00 98.31 201 ALA A C 1
ATOM 1616 O O . ALA A 1 201 ? -5.699 -8.160 6.326 1.00 98.31 201 ALA A O 1
ATOM 1617 N N . ARG A 1 202 ? -3.998 -6.768 5.869 1.00 98.19 202 ARG A N 1
ATOM 1618 C CA . ARG A 1 202 ? -3.883 -6.252 7.245 1.00 98.19 202 ARG A CA 1
ATOM 1619 C C . ARG A 1 202 ? -5.148 -5.528 7.696 1.00 98.19 202 ARG A C 1
ATOM 1621 O O . ARG A 1 202 ? -5.597 -5.735 8.820 1.00 98.19 202 ARG A O 1
ATOM 1628 N N . TYR A 1 203 ? -5.723 -4.691 6.834 1.00 98.31 203 TYR A N 1
ATOM 1629 C CA . TYR A 1 203 ? -6.959 -3.973 7.128 1.00 98.31 203 TYR A CA 1
ATOM 1630 C C . TYR A 1 203 ? -8.129 -4.934 7.354 1.00 98.31 203 TYR A C 1
ATOM 1632 O O . TYR A 1 203 ? -8.865 -4.770 8.324 1.00 98.31 203 TYR A O 1
ATOM 1640 N N . GLN A 1 204 ? -8.281 -5.951 6.503 1.00 98.38 204 GLN A N 1
ATOM 1641 C CA . GLN A 1 204 ? -9.320 -6.972 6.647 1.00 98.38 204 GLN A CA 1
ATOM 1642 C C . GLN A 1 204 ? -9.170 -7.730 7.968 1.00 98.38 204 GLN A C 1
ATOM 1644 O O . GLN A 1 204 ? -10.115 -7.747 8.753 1.00 98.38 204 GLN A O 1
ATOM 1649 N N . ALA A 1 205 ? -7.972 -8.238 8.274 1.00 98.38 205 ALA A N 1
ATOM 1650 C CA . ALA A 1 205 ? -7.704 -8.933 9.533 1.00 98.38 205 ALA A CA 1
ATOM 1651 C C . ALA A 1 205 ? -7.998 -8.050 10.761 1.00 98.38 205 ALA A C 1
ATOM 1653 O O . ALA A 1 205 ? -8.611 -8.495 11.731 1.00 98.38 205 ALA A O 1
ATOM 1654 N N . PHE A 1 206 ? -7.613 -6.771 10.713 1.00 98.38 206 PHE A N 1
ATOM 1655 C CA . PHE A 1 206 ? -7.924 -5.823 11.781 1.00 98.38 206 PHE A CA 1
ATOM 1656 C C . PHE A 1 206 ? -9.434 -5.589 11.927 1.00 98.38 206 PHE A C 1
ATOM 1658 O O . PHE A 1 206 ? -9.949 -5.567 13.044 1.00 98.38 206 PHE A O 1
ATOM 1665 N N . MET A 1 207 ? -10.155 -5.422 10.816 1.00 98.25 207 MET A N 1
ATOM 1666 C CA . MET A 1 207 ? -11.602 -5.208 10.846 1.00 98.25 207 MET A CA 1
ATOM 1667 C C . MET A 1 207 ? -12.358 -6.441 11.334 1.00 98.25 207 MET A C 1
ATOM 1669 O O . MET A 1 207 ? -13.326 -6.287 12.072 1.00 98.25 207 MET A O 1
ATOM 1673 N N . GLU A 1 208 ? -11.914 -7.648 10.990 1.00 98.12 208 GLU A N 1
ATOM 1674 C CA . GLU A 1 208 ? -12.480 -8.893 11.516 1.00 98.12 208 GLU A CA 1
ATOM 1675 C C . GLU A 1 208 ? -12.366 -8.962 13.040 1.00 98.12 208 GLU A C 1
ATOM 1677 O O . GLU A 1 208 ? -13.374 -9.172 13.720 1.00 98.12 208 GLU A O 1
ATOM 1682 N N . ILE A 1 209 ? -11.171 -8.702 13.581 1.00 98.19 209 ILE A N 1
ATOM 1683 C CA . ILE A 1 209 ? -10.932 -8.674 15.030 1.00 98.19 209 ILE A CA 1
ATOM 1684 C C . ILE A 1 209 ? -11.801 -7.600 15.686 1.00 98.19 209 ILE A C 1
ATOM 1686 O O . ILE A 1 209 ? -12.543 -7.891 16.621 1.00 98.19 209 ILE A O 1
ATOM 1690 N N . ARG A 1 210 ? -11.783 -6.375 15.152 1.00 98.31 210 ARG A N 1
ATOM 1691 C CA . ARG A 1 210 ? -12.565 -5.256 15.687 1.00 98.31 210 ARG A CA 1
ATOM 1692 C C . ARG A 1 210 ? -14.066 -5.549 15.694 1.00 98.31 210 ARG A C 1
ATOM 1694 O O . ARG A 1 210 ? -14.753 -5.207 16.653 1.00 98.31 210 ARG A O 1
ATOM 1701 N N . ASN A 1 211 ? -14.587 -6.153 14.629 1.00 98.12 211 ASN A N 1
ATOM 1702 C CA . ASN A 1 211 ? -16.001 -6.498 14.528 1.00 98.12 211 ASN A CA 1
ATOM 1703 C C . ASN A 1 211 ? -16.373 -7.597 15.531 1.00 98.12 211 ASN A C 1
ATOM 1705 O O . ASN A 1 211 ? -17.419 -7.499 16.171 1.00 98.12 211 ASN A O 1
ATOM 1709 N N . ALA A 1 212 ? -15.515 -8.605 15.710 1.00 98.06 212 ALA A N 1
ATOM 1710 C CA . ALA A 1 212 ? -15.715 -9.648 16.713 1.00 98.06 212 ALA A CA 1
ATOM 1711 C C . ALA A 1 212 ? -15.704 -9.076 18.142 1.00 98.06 212 ALA A C 1
ATOM 1713 O O . ALA A 1 212 ? -16.597 -9.374 18.935 1.00 98.06 212 ALA A O 1
ATOM 1714 N N . GLU A 1 213 ? -14.746 -8.199 18.450 1.00 97.75 213 GLU A N 1
ATOM 1715 C CA . GLU A 1 213 ? -14.661 -7.503 19.737 1.00 97.75 213 GLU A CA 1
ATOM 1716 C C . GLU A 1 213 ? -15.898 -6.641 20.001 1.00 97.75 213 GLU A C 1
ATOM 1718 O O . GLU A 1 213 ? -16.464 -6.690 21.091 1.00 97.75 213 GLU A O 1
ATOM 1723 N N . LEU A 1 214 ? -16.361 -5.886 19.001 1.00 98.38 214 LEU A N 1
ATOM 1724 C CA . LEU A 1 214 ? -17.539 -5.029 19.126 1.00 98.38 214 LEU A CA 1
ATOM 1725 C C . LEU A 1 214 ? -18.799 -5.842 19.447 1.00 98.38 214 LEU A C 1
ATOM 1727 O O . LEU A 1 214 ? -19.572 -5.450 20.322 1.00 98.38 214 LEU A O 1
ATOM 1731 N N . VAL A 1 215 ? -18.992 -6.984 18.784 1.00 97.81 215 VAL A N 1
ATOM 1732 C CA . VAL A 1 215 ? -20.122 -7.883 19.061 1.00 97.81 215 VAL A CA 1
ATOM 1733 C C . VAL A 1 215 ? -20.036 -8.462 20.477 1.00 97.81 215 VAL A C 1
ATOM 1735 O O . VAL A 1 215 ? -21.045 -8.522 21.182 1.00 97.81 215 VAL A O 1
ATOM 1738 N N . GLU A 1 216 ? -18.844 -8.851 20.932 1.00 97.00 216 GLU A N 1
ATOM 1739 C CA . GLU A 1 216 ? -18.648 -9.347 22.299 1.00 97.00 216 GLU A CA 1
ATOM 1740 C C . GLU A 1 216 ? -18.920 -8.273 23.358 1.00 97.00 216 GLU A C 1
ATOM 1742 O O . GLU A 1 216 ? -19.608 -8.546 24.345 1.00 97.00 216 GLU A O 1
ATOM 1747 N N . VAL A 1 217 ? -18.454 -7.040 23.144 1.00 98.00 217 VAL A N 1
ATOM 1748 C CA . VAL A 1 217 ? -18.728 -5.911 24.047 1.00 98.00 217 VAL A CA 1
ATOM 1749 C C . VAL A 1 217 ? -20.230 -5.657 24.143 1.00 98.00 217 VAL A C 1
ATOM 1751 O O . VAL A 1 217 ? -20.762 -5.625 25.251 1.00 98.00 217 VAL A O 1
ATOM 1754 N N . GLN A 1 218 ? -20.943 -5.589 23.015 1.00 97.44 218 GLN A N 1
ATOM 1755 C CA . GLN A 1 218 ? -22.401 -5.413 23.009 1.00 97.44 218 GLN A CA 1
ATOM 1756 C C . GLN A 1 218 ? -23.122 -6.526 23.780 1.00 97.44 218 GLN A C 1
ATOM 1758 O O . GLN A 1 218 ? -24.026 -6.264 24.577 1.00 97.44 218 GLN A O 1
ATOM 1763 N N . ARG A 1 219 ? -22.692 -7.781 23.600 1.00 97.75 219 ARG A N 1
ATOM 1764 C CA . ARG A 1 219 ? -23.244 -8.928 24.332 1.00 97.75 219 ARG A CA 1
ATOM 1765 C C . ARG A 1 219 ? -23.047 -8.788 25.845 1.00 97.75 219 ARG A C 1
ATOM 1767 O O . ARG A 1 219 ? -23.954 -9.113 26.619 1.00 97.75 219 ARG A O 1
ATOM 1774 N N . LEU A 1 220 ? -21.869 -8.341 26.279 1.00 98.06 220 LEU A N 1
ATOM 1775 C CA . LEU A 1 220 ? -21.552 -8.137 27.693 1.00 98.06 220 LEU A CA 1
ATOM 1776 C C . LEU A 1 220 ? -22.332 -6.961 28.289 1.00 98.06 220 LEU A C 1
ATOM 1778 O O . LEU A 1 220 ? -22.895 -7.112 29.373 1.00 98.06 220 LEU A O 1
ATOM 1782 N N . GLU A 1 221 ? -22.437 -5.846 27.568 1.00 97.75 221 GLU A N 1
ATOM 1783 C CA . GLU A 1 221 ? -23.214 -4.672 27.977 1.00 97.75 221 GLU A CA 1
ATOM 1784 C C . GLU A 1 221 ? -24.696 -5.011 28.162 1.00 97.75 221 GLU A C 1
ATOM 1786 O O . GLU A 1 221 ? -25.300 -4.664 29.179 1.00 97.75 221 GLU A O 1
ATOM 1791 N N . GLU A 1 222 ? -25.304 -5.751 27.229 1.00 97.44 222 GLU A N 1
ATOM 1792 C CA . GLU A 1 222 ? -26.694 -6.185 27.376 1.00 97.44 222 GLU A CA 1
ATOM 1793 C C . GLU A 1 222 ? -26.895 -7.093 28.592 1.00 97.44 222 GLU A C 1
ATOM 1795 O O . GLU A 1 222 ? -27.895 -6.974 29.311 1.00 97.44 222 GLU A O 1
ATOM 1800 N N . ARG A 1 223 ? -25.949 -8.006 28.843 1.00 97.31 223 ARG A N 1
ATOM 1801 C CA . ARG A 1 223 ? -25.984 -8.877 30.021 1.00 97.31 223 ARG A CA 1
ATOM 1802 C C . ARG A 1 223 ? -25.878 -8.062 31.306 1.00 97.31 223 ARG A C 1
ATOM 1804 O O . ARG A 1 223 ? -26.650 -8.304 32.235 1.00 97.31 223 ARG A O 1
ATOM 1811 N N . GLU A 1 224 ? -24.955 -7.107 31.362 1.00 96.94 224 GLU A N 1
ATOM 1812 C CA . GLU A 1 224 ? -24.791 -6.220 32.511 1.00 96.94 224 GLU A CA 1
ATOM 1813 C C . GLU A 1 224 ? -26.052 -5.386 32.740 1.00 96.94 224 GLU A C 1
ATOM 1815 O O . GLU A 1 224 ? -26.557 -5.334 33.861 1.00 96.94 224 GLU A O 1
ATOM 1820 N N . ARG A 1 225 ? -26.640 -4.831 31.676 1.00 97.94 225 ARG A N 1
ATOM 1821 C CA . ARG A 1 225 ? -27.891 -4.068 31.740 1.00 97.94 225 ARG A CA 1
ATOM 1822 C C . ARG A 1 225 ? -29.017 -4.880 32.374 1.00 97.94 225 ARG A C 1
ATOM 1824 O O . ARG A 1 225 ? -29.714 -4.374 33.252 1.00 97.94 225 ARG A O 1
ATOM 1831 N N . ARG A 1 226 ? -29.184 -6.146 31.973 1.00 97.31 226 ARG A N 1
ATOM 1832 C CA . ARG A 1 226 ? -30.193 -7.051 32.559 1.00 97.31 226 ARG A CA 1
ATOM 1833 C C . ARG A 1 226 ? -29.943 -7.279 34.049 1.00 97.31 226 ARG A C 1
ATOM 1835 O O . ARG A 1 226 ? -30.872 -7.151 34.844 1.00 97.31 226 ARG A O 1
ATOM 1842 N N . LEU A 1 227 ? -28.697 -7.565 34.429 1.00 97.81 227 LEU A N 1
ATOM 1843 C CA . LEU A 1 227 ? -28.318 -7.780 35.829 1.00 97.81 227 LEU A CA 1
ATOM 1844 C C . LEU A 1 227 ? -28.495 -6.518 36.678 1.00 97.81 227 LEU A C 1
ATOM 1846 O O . LEU A 1 227 ? -28.937 -6.609 37.822 1.00 97.81 227 LEU A O 1
ATOM 1850 N N . HIS A 1 228 ? -28.176 -5.348 36.129 1.00 97.56 228 HIS A N 1
ATOM 1851 C CA . HIS A 1 228 ? -28.350 -4.069 36.804 1.00 97.56 228 HIS A CA 1
ATOM 1852 C C . HIS A 1 228 ? -29.830 -3.796 37.076 1.00 97.56 228 HIS A C 1
ATOM 1854 O O . HIS A 1 228 ? -30.207 -3.523 38.215 1.00 97.56 228 HIS A O 1
ATOM 1860 N N . VAL A 1 229 ? -30.684 -3.956 36.060 1.00 98.00 229 VAL A N 1
ATOM 1861 C CA . VAL A 1 229 ? -32.140 -3.801 36.201 1.00 98.00 229 VAL A CA 1
ATOM 1862 C C . VAL A 1 229 ? -32.702 -4.787 37.228 1.00 98.00 229 VAL A C 1
ATOM 1864 O O . VAL A 1 229 ? -33.484 -4.396 38.096 1.00 98.00 229 VAL A O 1
ATOM 1867 N N . GLU A 1 230 ? -32.290 -6.057 37.187 1.00 97.50 230 GLU A N 1
ATOM 1868 C CA . GLU A 1 230 ? -32.733 -7.050 38.170 1.00 97.50 230 GLU A CA 1
ATOM 1869 C C . GLU A 1 230 ? -32.280 -6.687 39.592 1.00 97.50 230 GLU A C 1
ATOM 1871 O O . GLU A 1 230 ? -33.080 -6.731 40.530 1.00 97.50 230 GLU A O 1
ATOM 1876 N N . ARG A 1 231 ? -31.016 -6.280 39.762 1.00 98.00 231 ARG A N 1
ATOM 1877 C CA . ARG A 1 231 ? -30.462 -5.845 41.050 1.00 98.00 231 ARG A CA 1
ATOM 1878 C C . ARG A 1 231 ? -31.237 -4.656 41.608 1.00 98.00 231 ARG A C 1
ATOM 1880 O O . ARG A 1 231 ? -31.617 -4.685 42.776 1.00 98.00 231 ARG A O 1
ATOM 1887 N N . GLU A 1 232 ? -31.502 -3.637 40.794 1.00 97.88 232 GLU A N 1
ATOM 1888 C CA . GLU A 1 232 ? -32.291 -2.478 41.215 1.00 97.88 232 GLU A CA 1
ATOM 1889 C C . GLU A 1 232 ? -33.703 -2.873 41.645 1.00 97.88 232 GLU A C 1
ATOM 1891 O O . GLU A 1 232 ? -34.191 -2.401 42.674 1.00 97.88 232 GLU A O 1
ATOM 1896 N N . ASN A 1 233 ? -34.350 -3.772 40.902 1.00 97.81 233 ASN A N 1
ATOM 1897 C CA . ASN A 1 233 ? -35.675 -4.270 41.252 1.00 97.81 233 ASN A CA 1
ATOM 1898 C C . ASN A 1 233 ? -35.658 -5.033 42.583 1.00 97.81 233 ASN A C 1
ATOM 1900 O O . ASN A 1 233 ? -36.513 -4.784 43.433 1.00 97.81 233 ASN A O 1
ATOM 1904 N N . ARG A 1 234 ? -34.657 -5.894 42.817 1.00 97.69 234 ARG A N 1
ATOM 1905 C CA . ARG A 1 234 ? -34.490 -6.598 44.100 1.00 97.69 234 ARG A CA 1
ATOM 1906 C C . ARG A 1 234 ? -34.251 -5.630 45.259 1.00 97.69 234 ARG A C 1
ATOM 1908 O O . ARG A 1 234 ? -34.862 -5.792 46.312 1.00 97.69 234 ARG A O 1
ATOM 1915 N N . ILE A 1 235 ? -33.428 -4.597 45.066 1.00 97.88 235 ILE A N 1
ATOM 1916 C CA . ILE A 1 235 ? -33.191 -3.560 46.085 1.00 97.88 235 ILE A CA 1
ATOM 1917 C C . ILE A 1 235 ? -34.493 -2.816 46.406 1.00 97.88 235 ILE A C 1
ATOM 1919 O O . ILE A 1 235 ? -34.805 -2.615 47.578 1.00 97.88 235 ILE A O 1
ATOM 1923 N N . LYS A 1 236 ? -35.278 -2.429 45.391 1.00 97.88 236 LYS A N 1
ATOM 1924 C CA . LYS A 1 236 ? -36.580 -1.767 45.587 1.00 97.88 236 LYS A CA 1
ATOM 1925 C C . LYS A 1 236 ? -37.553 -2.655 46.364 1.00 97.88 236 LYS A C 1
ATOM 1927 O O . LYS A 1 236 ? -38.188 -2.181 47.302 1.00 97.88 236 LYS A O 1
ATOM 1932 N N . GLN A 1 237 ? -37.630 -3.941 46.021 1.00 97.25 237 GLN A N 1
ATOM 1933 C CA . GLN A 1 237 ? -38.469 -4.910 46.730 1.00 97.25 237 GLN A CA 1
ATOM 1934 C C . GLN A 1 237 ? -38.044 -5.067 48.194 1.00 97.25 237 GLN A C 1
ATOM 1936 O O . GLN A 1 237 ? -38.887 -4.975 49.081 1.00 97.25 237 GLN A O 1
ATOM 1941 N N . GLN A 1 238 ? -36.746 -5.248 48.461 1.00 97.31 238 GLN A N 1
ATOM 1942 C CA . GLN A 1 238 ? -36.237 -5.380 49.830 1.00 97.31 238 GLN A CA 1
ATOM 1943 C C . GLN A 1 238 ? -36.477 -4.120 50.663 1.00 97.31 238 GLN A C 1
ATOM 1945 O O . GLN A 1 238 ? -36.894 -4.229 51.813 1.00 97.31 238 GLN A O 1
ATOM 1950 N N . LYS A 1 239 ? -36.282 -2.929 50.085 1.00 97.75 239 LYS A N 1
ATOM 1951 C CA . LYS A 1 239 ? -36.600 -1.661 50.757 1.00 97.75 239 LYS A CA 1
ATOM 1952 C C . LYS A 1 239 ? -38.075 -1.587 51.151 1.00 97.75 239 LYS A C 1
ATOM 1954 O O . LYS A 1 239 ? -38.366 -1.305 52.307 1.00 97.75 239 LYS A O 1
ATOM 1959 N N . ALA A 1 240 ? -38.985 -1.924 50.237 1.00 97.62 240 ALA A N 1
ATOM 1960 C CA . ALA A 1 240 ? -40.421 -1.919 50.517 1.00 97.62 240 ALA A CA 1
ATOM 1961 C C . ALA A 1 240 ? -40.827 -2.950 51.589 1.00 97.62 240 ALA A C 1
ATOM 1963 O O . ALA A 1 240 ? -41.729 -2.695 52.385 1.00 97.62 240 ALA A O 1
ATOM 1964 N N . VAL A 1 241 ? -40.177 -4.120 51.627 1.00 97.69 241 VAL A N 1
ATOM 1965 C CA . VAL A 1 241 ? -40.393 -5.118 52.692 1.00 97.69 241 VAL A CA 1
ATOM 1966 C C . VAL A 1 241 ? -39.926 -4.576 54.041 1.00 97.69 241 VAL A C 1
ATOM 1968 O O . VAL A 1 241 ? -40.672 -4.663 55.010 1.00 97.69 241 VAL A O 1
ATOM 1971 N N . LEU A 1 242 ? -38.740 -3.968 54.094 1.00 98.06 242 LEU A N 1
ATOM 1972 C CA . LEU A 1 242 ? -38.168 -3.413 55.320 1.00 98.06 242 LEU A CA 1
ATOM 1973 C C . LEU A 1 242 ? -38.988 -2.232 55.863 1.00 98.06 242 LEU A C 1
ATOM 1975 O O . LEU A 1 242 ? -39.156 -2.104 57.073 1.00 98.06 242 LEU A O 1
ATOM 1979 N N . GLU A 1 243 ? -39.533 -1.382 54.989 1.00 97.75 243 GLU A N 1
ATOM 1980 C CA . GLU A 1 243 ? -40.475 -0.321 55.376 1.00 97.75 243 GLU A CA 1
ATOM 1981 C C . GLU A 1 243 ? -41.737 -0.903 56.020 1.00 97.75 243 GLU A C 1
ATOM 1983 O O . GLU A 1 243 ? -42.113 -0.493 57.118 1.00 97.75 243 GLU A O 1
ATOM 1988 N N . LYS A 1 244 ? -42.342 -1.923 55.400 1.00 97.50 244 LYS A N 1
ATOM 1989 C CA . LYS A 1 244 ? -43.506 -2.614 55.975 1.00 97.50 244 LYS A CA 1
ATOM 1990 C C . LYS A 1 244 ? -43.179 -3.290 57.301 1.00 97.50 244 LYS A C 1
ATOM 1992 O O . LYS A 1 244 ? -43.990 -3.233 58.219 1.00 97.50 244 LYS A O 1
ATOM 1997 N N . GLU A 1 245 ? -42.011 -3.917 57.416 1.00 97.62 245 GLU A N 1
ATOM 1998 C CA . GLU A 1 245 ? -41.568 -4.557 58.654 1.00 97.62 245 GLU A CA 1
ATOM 1999 C C . GLU A 1 245 ? -41.469 -3.534 59.789 1.00 97.62 245 GLU A C 1
ATOM 2001 O O . GLU A 1 245 ? -42.057 -3.751 60.848 1.00 97.62 245 GLU A O 1
ATOM 2006 N N . LYS A 1 246 ? -40.839 -2.377 59.540 1.00 97.88 246 LYS A N 1
ATOM 2007 C CA . LYS A 1 246 ? -40.789 -1.261 60.498 1.00 97.88 246 LYS A CA 1
ATOM 2008 C C . LYS A 1 246 ? -42.182 -0.801 60.911 1.00 97.88 246 LYS A C 1
ATOM 2010 O O . LYS A 1 246 ? -42.472 -0.764 62.101 1.00 97.88 246 LYS A O 1
ATOM 2015 N N . GLU A 1 247 ? -43.073 -0.549 59.952 1.00 97.69 247 GLU A N 1
ATOM 2016 C CA . GLU A 1 247 ? -44.453 -0.159 60.264 1.00 97.69 247 GLU A CA 1
ATOM 2017 C C . GLU A 1 247 ? -45.175 -1.204 61.123 1.00 97.69 247 GLU A C 1
ATOM 2019 O O . GLU A 1 247 ? -45.938 -0.858 62.028 1.00 97.69 247 GLU A O 1
ATOM 2024 N N . THR A 1 248 ? -44.984 -2.494 60.833 1.00 97.56 248 THR A N 1
ATOM 2025 C CA . THR A 1 248 ? -45.594 -3.566 61.626 1.00 97.56 248 THR A CA 1
ATOM 2026 C C . THR A 1 248 ? -44.989 -3.659 63.021 1.00 97.56 248 THR A C 1
ATOM 2028 O O . THR A 1 248 ? -45.742 -3.811 63.983 1.00 97.56 248 THR A O 1
ATOM 2031 N N . ALA A 1 249 ? -43.669 -3.513 63.153 1.00 97.62 249 ALA A N 1
ATOM 2032 C CA . ALA A 1 249 ? -42.974 -3.508 64.432 1.00 97.62 249 ALA A CA 1
ATOM 2033 C C . ALA A 1 249 ? -43.447 -2.341 65.308 1.00 97.62 249 ALA A C 1
ATOM 2035 O O . ALA A 1 249 ? -43.805 -2.563 66.464 1.00 97.62 249 ALA A O 1
ATOM 2036 N N . ASP A 1 250 ? -43.566 -1.139 64.741 1.00 97.31 250 ASP A N 1
ATOM 2037 C CA . ASP A 1 250 ? -44.068 0.048 65.438 1.00 97.31 250 ASP A CA 1
ATOM 2038 C C . ASP A 1 250 ? -45.519 -0.143 65.901 1.00 97.31 250 ASP A C 1
ATOM 2040 O O . ASP A 1 250 ? -45.861 0.156 67.047 1.00 97.31 250 ASP A O 1
ATOM 2044 N N . LYS A 1 251 ? -46.383 -0.720 65.052 1.00 97.25 251 LYS A N 1
ATOM 2045 C CA . LYS A 1 251 ? -47.774 -1.050 65.419 1.00 97.25 251 LYS A CA 1
ATOM 2046 C C . LYS A 1 251 ? -47.841 -2.073 66.555 1.00 97.25 251 LYS A C 1
ATOM 2048 O O . LYS A 1 251 ? -48.669 -1.932 67.457 1.00 97.25 251 LYS A O 1
ATOM 2053 N N . ILE A 1 252 ? -46.990 -3.100 66.527 1.00 97.38 252 ILE A N 1
ATOM 2054 C CA . ILE A 1 252 ? -46.914 -4.117 67.586 1.00 97.38 252 ILE A CA 1
ATOM 2055 C C . ILE A 1 252 ? -46.406 -3.489 68.888 1.00 97.38 252 ILE A C 1
ATOM 2057 O O . ILE A 1 252 ? -47.007 -3.720 69.937 1.00 97.38 252 ILE A O 1
ATOM 2061 N N . ALA A 1 253 ? -45.362 -2.662 68.823 1.00 97.44 253 ALA A N 1
ATOM 2062 C CA . ALA A 1 253 ? -44.806 -1.959 69.973 1.00 97.44 253 ALA A CA 1
ATOM 2063 C C . ALA A 1 253 ? -45.834 -1.009 70.605 1.00 97.44 253 ALA A C 1
ATOM 2065 O O . ALA A 1 253 ? -46.054 -1.068 71.813 1.00 97.44 253 ALA A O 1
ATOM 2066 N N . ALA A 1 254 ? -46.536 -0.205 69.800 1.00 96.81 254 ALA A N 1
ATOM 2067 C CA . ALA A 1 254 ? -47.597 0.682 70.274 1.00 96.81 254 ALA A CA 1
ATOM 2068 C C . ALA A 1 254 ? -48.750 -0.093 70.928 1.00 96.81 254 ALA A C 1
ATOM 2070 O O . ALA A 1 254 ? -49.249 0.305 71.980 1.00 96.81 254 ALA A O 1
ATOM 2071 N N . ARG A 1 255 ? -49.149 -1.235 70.350 1.00 96.44 255 ARG A N 1
ATOM 2072 C CA . ARG A 1 255 ? -50.160 -2.120 70.947 1.00 96.44 255 ARG A CA 1
ATOM 2073 C C . ARG A 1 255 ? -49.692 -2.688 72.287 1.00 96.44 255 ARG A C 1
ATOM 2075 O O . ARG A 1 255 ? -50.468 -2.670 73.238 1.00 96.44 255 ARG A O 1
ATOM 2082 N N . ALA A 1 256 ? -48.466 -3.203 72.362 1.00 96.75 256 ALA A N 1
ATOM 2083 C CA . ALA A 1 256 ? -47.907 -3.760 73.592 1.00 96.75 256 ALA A CA 1
ATOM 2084 C C . ALA A 1 256 ? -47.791 -2.688 74.686 1.00 96.75 256 ALA A C 1
ATOM 2086 O O . ALA A 1 256 ? -48.202 -2.925 75.820 1.00 96.75 256 ALA A O 1
ATOM 2087 N N . PHE A 1 257 ? -47.328 -1.487 74.324 1.00 95.75 257 PHE A N 1
ATOM 2088 C CA . PHE A 1 257 ? -47.272 -0.331 75.215 1.00 95.75 257 PHE A CA 1
ATOM 2089 C C . PHE A 1 257 ? -48.663 0.059 75.724 1.00 95.75 257 PHE A C 1
ATOM 2091 O O . PHE A 1 257 ? -48.856 0.204 76.927 1.00 95.75 257 PHE A O 1
ATOM 2098 N N . ALA A 1 258 ? -49.657 0.163 74.837 1.00 95.25 258 ALA A N 1
ATOM 2099 C CA . ALA A 1 258 ? -51.030 0.467 75.228 1.00 95.25 258 ALA A CA 1
ATOM 2100 C C . ALA A 1 258 ? -51.610 -0.603 76.165 1.00 95.25 258 ALA A C 1
ATOM 2102 O O . ALA A 1 258 ? -52.287 -0.260 77.128 1.00 95.25 258 ALA A O 1
ATOM 2103 N N . GLN A 1 259 ? -51.330 -1.887 75.921 1.00 93.94 259 GLN A N 1
ATOM 2104 C CA . GLN A 1 259 ? -51.759 -2.972 76.805 1.00 93.94 259 GLN A CA 1
ATOM 2105 C C 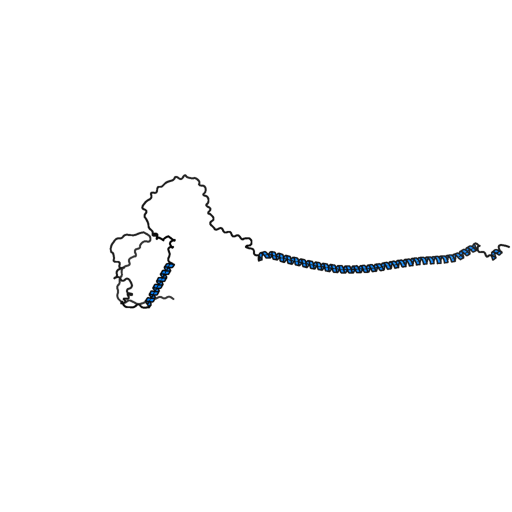. GLN A 1 259 ? -51.136 -2.848 78.197 1.00 93.94 259 GLN A C 1
ATOM 2107 O O . GLN A 1 259 ? -51.884 -2.853 79.167 1.00 93.94 259 GLN A O 1
ATOM 2112 N N . GLN A 1 260 ? -49.813 -2.681 78.294 1.00 92.94 260 GLN A N 1
ATOM 2113 C CA . GLN A 1 260 ? -49.113 -2.507 79.575 1.00 92.94 260 GLN A CA 1
ATOM 2114 C C . GLN A 1 260 ? -49.584 -1.249 80.322 1.00 92.94 260 GLN A C 1
ATOM 2116 O O . GLN A 1 260 ? -49.863 -1.286 81.516 1.00 92.94 260 GLN A O 1
ATOM 2121 N N . TYR A 1 261 ? -49.749 -0.135 79.608 1.00 93.19 261 TYR A N 1
ATOM 2122 C CA . TYR A 1 261 ? -50.243 1.102 80.203 1.00 93.19 261 TYR A CA 1
ATOM 2123 C C . TYR A 1 261 ? -51.677 0.950 80.726 1.00 93.19 261 TYR A C 1
ATOM 2125 O O . TYR A 1 261 ? -51.973 1.360 81.845 1.00 93.19 261 TYR A O 1
ATOM 2133 N N . LEU A 1 262 ? -52.576 0.328 79.952 1.00 90.31 262 LEU A N 1
ATOM 2134 C CA . LEU A 1 262 ? -53.964 0.104 80.365 1.00 90.31 262 LEU A CA 1
ATOM 2135 C C . LEU A 1 262 ? -54.082 -0.890 81.527 1.00 90.31 262 LEU A C 1
ATOM 2137 O O . LEU A 1 262 ? -54.950 -0.699 82.383 1.00 90.31 262 LEU A O 1
ATOM 2141 N N . THR A 1 263 ? -53.234 -1.924 81.585 1.00 92.94 263 THR A N 1
ATOM 2142 C CA . THR A 1 263 ? -53.239 -2.879 82.704 1.00 92.94 263 THR A CA 1
ATOM 2143 C C . THR A 1 263 ? -52.872 -2.222 84.024 1.00 92.94 263 THR A C 1
ATOM 2145 O O . THR A 1 263 ? -53.455 -2.594 85.037 1.00 92.94 263 THR A O 1
ATOM 2148 N N . ASP A 1 264 ? -51.982 -1.229 84.015 1.00 88.94 264 ASP A N 1
ATOM 2149 C CA . ASP A 1 264 ? -51.547 -0.527 85.229 1.00 88.94 264 ASP A CA 1
ATOM 2150 C C . ASP A 1 264 ? -52.460 0.663 85.565 1.00 88.94 264 ASP A C 1
ATOM 2152 O O . ASP A 1 264 ? -52.746 0.945 86.734 1.00 88.94 264 ASP A O 1
ATOM 2156 N N . LEU A 1 265 ? -52.987 1.338 84.537 1.00 91.62 265 LEU A N 1
ATOM 2157 C CA . LEU A 1 265 ? -53.900 2.466 84.691 1.00 91.62 265 LEU A CA 1
ATOM 2158 C C . LEU A 1 265 ? -55.214 2.042 85.348 1.00 91.62 265 LEU A C 1
ATOM 2160 O O . LEU A 1 265 ? -55.705 2.758 86.217 1.00 91.62 265 LEU A O 1
ATOM 2164 N N . LEU A 1 266 ? -55.789 0.896 84.962 1.00 87.88 266 LEU A N 1
ATOM 2165 C CA . LEU A 1 266 ? -57.074 0.449 85.503 1.00 87.88 266 LEU A CA 1
ATOM 2166 C C . LEU A 1 266 ? -57.026 0.294 87.040 1.00 87.88 266 LEU A C 1
ATOM 2168 O O . LEU A 1 266 ? -57.791 0.993 87.707 1.00 87.88 266 LEU A O 1
ATOM 2172 N N . PRO A 1 267 ? -56.133 -0.514 87.649 1.00 90.19 267 PRO A N 1
ATOM 2173 C CA . PRO A 1 267 ? -56.008 -0.610 89.105 1.00 90.19 267 PRO A CA 1
ATOM 2174 C C . PRO A 1 267 ? -55.695 0.724 89.786 1.00 90.19 267 PRO A C 1
ATOM 2176 O O . PRO A 1 267 ? -56.243 0.989 90.856 1.00 90.19 267 PRO A O 1
ATOM 2179 N N . SER A 1 268 ? -54.856 1.572 89.179 1.00 89.31 268 SER A N 1
ATOM 2180 C CA . SER A 1 268 ? -54.509 2.889 89.730 1.00 89.31 268 SER A CA 1
ATOM 2181 C C . SER A 1 268 ? -55.725 3.819 89.776 1.00 89.31 268 SER A C 1
ATOM 2183 O O . SER A 1 268 ? -56.040 4.379 90.824 1.00 89.31 268 SER A O 1
ATOM 2185 N N . VAL A 1 269 ? -56.475 3.922 88.676 1.00 90.12 269 VAL A N 1
ATOM 2186 C CA . VAL A 1 269 ? -57.705 4.721 88.589 1.00 90.12 269 VAL A CA 1
ATOM 2187 C C . VAL A 1 269 ? -58.782 4.169 89.522 1.00 90.12 269 VAL A C 1
ATOM 2189 O O . VAL A 1 269 ? -59.398 4.947 90.248 1.00 90.12 269 V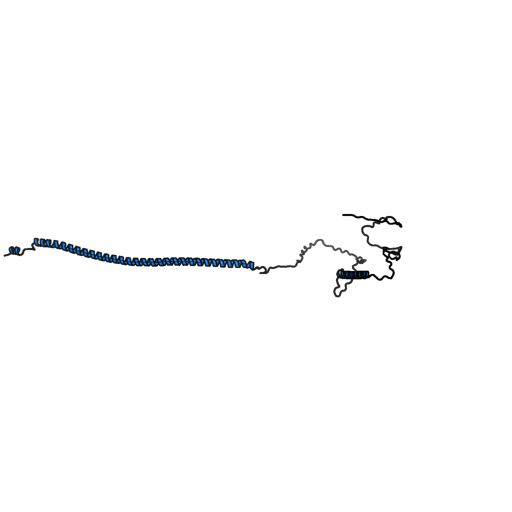AL A O 1
ATOM 2192 N N . TYR A 1 270 ? -58.979 2.846 89.577 1.00 86.69 270 TYR A N 1
ATOM 2193 C CA . TYR A 1 270 ? -59.915 2.221 90.520 1.00 86.69 270 TYR A CA 1
ATOM 2194 C C . TYR A 1 270 ? -59.538 2.489 91.983 1.00 86.69 270 TYR A C 1
ATOM 2196 O O . TYR A 1 270 ? -60.421 2.782 92.789 1.00 86.69 270 TYR A O 1
ATOM 2204 N N . SER A 1 271 ? -58.248 2.430 92.326 1.00 87.00 271 SER A N 1
ATOM 2205 C CA . SER A 1 271 ? -57.756 2.751 93.672 1.00 87.00 271 SER A CA 1
ATOM 2206 C C . SER A 1 271 ? -57.980 4.227 94.003 1.00 87.00 271 SER A C 1
ATOM 2208 O O . SER A 1 271 ? -58.613 4.524 95.011 1.00 87.00 271 SER A O 1
ATOM 2210 N N . ASN A 1 272 ? -57.615 5.145 93.103 1.00 88.62 272 ASN A N 1
ATOM 2211 C CA . ASN A 1 272 ? -57.816 6.589 93.279 1.00 88.62 272 ASN A CA 1
ATOM 2212 C C . ASN A 1 272 ? -59.302 6.976 93.408 1.00 88.62 272 ASN A C 1
ATOM 2214 O O . ASN A 1 272 ? -59.670 7.795 94.249 1.00 88.62 272 ASN A O 1
ATOM 2218 N N . LEU A 1 273 ? -60.194 6.386 92.605 1.00 86.62 273 LEU A N 1
ATOM 2219 C CA . LEU A 1 273 ? -61.648 6.604 92.701 1.00 86.62 273 LEU A CA 1
ATOM 2220 C C . LEU A 1 273 ? -62.249 6.015 93.988 1.00 86.62 273 LEU A C 1
ATOM 2222 O O . LEU A 1 273 ? -63.225 6.545 94.523 1.00 86.62 273 LEU A O 1
ATOM 2226 N N . LYS A 1 274 ? -61.679 4.919 94.503 1.00 83.81 274 LYS A N 1
ATOM 2227 C CA . LYS A 1 274 ? -62.080 4.320 95.781 1.00 83.81 274 LYS A CA 1
ATOM 2228 C C . LYS A 1 274 ? -61.607 5.169 96.962 1.00 83.81 274 LYS A C 1
ATOM 2230 O O . LYS A 1 274 ? -62.388 5.400 97.879 1.00 83.81 274 LYS A O 1
ATOM 2235 N N . GLU A 1 275 ? -60.373 5.665 96.917 1.00 85.31 275 GLU A N 1
ATOM 2236 C CA . GLU A 1 275 ? -59.800 6.568 97.924 1.00 85.31 275 GLU A CA 1
ATOM 2237 C C . GLU A 1 275 ? -60.506 7.927 97.953 1.00 85.31 275 GLU A C 1
ATOM 2239 O O . GLU A 1 275 ? -60.809 8.440 99.026 1.00 85.31 275 GLU A O 1
ATOM 2244 N N . SER A 1 276 ? -60.865 8.475 96.789 1.00 83.88 276 SER A N 1
ATOM 2245 C CA . SER A 1 276 ? -61.675 9.700 96.681 1.00 83.88 276 SER A CA 1
ATOM 2246 C C . SER A 1 276 ? -63.163 9.503 97.022 1.00 83.88 276 SER A C 1
ATOM 2248 O O . SER A 1 276 ? -63.940 10.454 96.958 1.00 83.88 276 SER A O 1
ATOM 2250 N N . GLY A 1 277 ? -63.577 8.292 97.419 1.00 78.75 277 GLY A N 1
ATOM 2251 C CA . GLY A 1 277 ? -64.909 8.011 97.965 1.00 78.75 277 GLY A CA 1
ATOM 2252 C C . GLY A 1 277 ? -66.036 7.887 96.934 1.00 78.75 277 GLY A C 1
ATOM 2253 O O . GLY A 1 277 ? -67.204 7.810 97.318 1.00 78.75 277 GLY A O 1
ATOM 2254 N N . TYR A 1 278 ? -65.718 7.834 95.637 1.00 77.25 278 TYR A N 1
ATOM 2255 C CA . TYR A 1 278 ? -66.713 7.663 94.570 1.00 77.25 278 TYR A CA 1
ATOM 2256 C C . TYR A 1 278 ? -67.240 6.225 94.474 1.00 77.25 278 TYR A C 1
ATOM 2258 O O . TYR A 1 278 ? -68.416 6.026 94.163 1.00 77.25 278 TYR A O 1
ATOM 2266 N N . PHE A 1 279 ? -66.415 5.220 94.793 1.00 74.81 279 PHE A N 1
ATOM 2267 C CA . PHE A 1 279 ? -66.867 3.834 94.949 1.00 74.81 279 PHE A CA 1
ATOM 2268 C C . PHE A 1 279 ? -67.304 3.573 96.391 1.00 74.81 279 PHE A C 1
ATOM 2270 O O . PHE A 1 279 ? -66.489 3.280 97.265 1.00 74.81 279 PHE A O 1
ATOM 2277 N N . TYR A 1 280 ? -68.608 3.656 96.637 1.00 70.44 280 TYR A N 1
ATOM 2278 C CA . TYR A 1 280 ? -69.222 3.315 97.915 1.00 70.44 280 TYR A CA 1
ATOM 2279 C C . TYR A 1 280 ? -70.111 2.082 97.767 1.00 70.44 280 TYR A C 1
ATOM 2281 O O . TYR A 1 280 ? -70.801 1.889 96.769 1.00 70.44 280 TYR A O 1
ATOM 2289 N N . ASP A 1 281 ? -70.108 1.246 98.797 1.00 73.88 281 ASP A N 1
ATOM 2290 C CA . ASP A 1 281 ? -71.033 0.128 98.919 1.00 73.88 281 ASP A CA 1
ATOM 2291 C C . ASP A 1 281 ? -72.421 0.687 99.278 1.00 73.88 281 ASP A C 1
ATOM 2293 O O . ASP A 1 281 ? -72.610 1.254 100.362 1.00 73.88 281 ASP A O 1
ATOM 2297 N N . SER A 1 282 ? -73.383 0.580 98.355 1.00 69.06 282 SER A N 1
ATOM 2298 C CA . SER A 1 282 ? -74.746 1.100 98.531 1.00 69.06 282 SER A CA 1
ATOM 2299 C C . SER A 1 282 ? -75.438 0.508 99.765 1.00 69.06 282 SER A C 1
ATOM 2301 O O . SER A 1 282 ? -76.220 1.204 100.412 1.00 69.06 282 SER A O 1
ATOM 2303 N N . VAL A 1 283 ? -75.076 -0.717 100.169 1.00 67.00 283 VAL A N 1
ATOM 2304 C CA . VAL A 1 283 ? -75.617 -1.400 101.355 1.00 67.00 283 VAL A CA 1
ATOM 2305 C C . VAL A 1 283 ? -75.022 -0.848 102.656 1.00 67.00 283 VAL A C 1
ATOM 2307 O O . VAL A 1 283 ? -75.710 -0.792 103.675 1.00 67.00 283 VAL A O 1
ATOM 2310 N N . LYS A 1 284 ? -73.756 -0.406 102.652 1.00 63.75 284 LYS A N 1
ATOM 2311 C CA . LYS A 1 284 ? -73.115 0.221 103.826 1.00 63.75 284 LYS A CA 1
ATOM 2312 C C . LYS A 1 284 ? -73.469 1.697 103.963 1.00 63.75 284 LYS A C 1
ATOM 2314 O O . LYS A 1 284 ? -73.672 2.162 105.079 1.00 63.75 284 LYS A O 1
ATOM 2319 N N . ARG A 1 285 ? -73.585 2.425 102.849 1.00 61.47 285 ARG A N 1
ATOM 2320 C CA . ARG A 1 285 ? -73.969 3.843 102.857 1.00 61.47 285 ARG A CA 1
ATOM 2321 C C . ARG A 1 285 ? -75.451 4.030 103.191 1.00 61.47 285 ARG A C 1
ATOM 2323 O O . ARG A 1 285 ? -75.761 4.902 103.991 1.00 61.47 285 ARG A O 1
ATOM 2330 N N . GLY A 1 286 ? -76.337 3.152 102.708 1.00 59.00 286 GLY A N 1
ATOM 2331 C CA . GLY A 1 286 ? -77.753 3.143 103.102 1.00 59.00 286 GLY A CA 1
ATOM 2332 C C . GLY A 1 286 ? -77.993 2.899 104.599 1.00 59.00 286 GLY A C 1
ATOM 2333 O O . GLY A 1 286 ? -79.017 3.310 105.116 1.00 59.00 286 GLY A O 1
ATOM 2334 N N . LYS A 1 287 ? -77.036 2.296 105.323 1.00 58.00 287 LYS A N 1
ATOM 2335 C CA . LYS A 1 287 ? -77.087 2.163 106.794 1.00 58.00 287 LYS A CA 1
ATOM 2336 C C . LYS A 1 287 ? -76.553 3.390 107.550 1.00 58.00 287 LYS A C 1
ATOM 2338 O O . LYS A 1 287 ? -76.743 3.474 108.758 1.00 58.00 287 LYS A O 1
ATOM 2343 N N . LEU A 1 288 ? -75.852 4.304 106.869 1.00 54.53 288 LEU A N 1
ATOM 2344 C CA . LEU A 1 288 ? -75.216 5.500 107.445 1.00 54.53 288 LEU A CA 1
ATOM 2345 C C . LEU A 1 288 ? -75.947 6.806 107.077 1.00 54.53 288 LEU A C 1
ATOM 2347 O O . LEU A 1 288 ? -75.816 7.792 107.797 1.00 54.53 288 LEU A O 1
ATOM 2351 N N . THR A 1 289 ? -76.721 6.828 105.986 1.00 54.34 289 THR A N 1
ATOM 2352 C CA . THR A 1 289 ? -77.520 7.984 105.543 1.00 54.34 289 THR A CA 1
ATOM 2353 C C . THR A 1 289 ? -79.009 7.622 105.462 1.00 54.34 289 THR A C 1
ATOM 2355 O O . THR A 1 289 ? -79.440 7.099 104.439 1.00 54.34 289 THR A O 1
ATOM 2358 N N . GLY A 1 290 ? -79.776 7.937 106.512 1.00 49.91 290 GLY A N 1
ATOM 2359 C CA . GLY A 1 290 ? -81.242 7.767 106.608 1.00 49.91 290 GLY A CA 1
ATOM 2360 C C . GLY A 1 290 ? -81.640 6.481 107.340 1.00 49.91 290 GLY A C 1
ATOM 2361 O O . GLY A 1 290 ? -81.093 5.427 107.048 1.00 49.91 290 GLY A O 1
ATOM 2362 N N . MET A 1 291 ? -82.416 6.541 108.430 1.00 42.28 291 MET A N 1
ATOM 2363 C CA . MET A 1 291 ? -83.885 6.697 108.393 1.00 42.28 291 MET A CA 1
ATOM 2364 C C . MET A 1 291 ? -84.549 5.678 107.473 1.00 42.28 291 MET A C 1
ATOM 2366 O O . MET A 1 291 ? -84.386 5.817 106.244 1.00 42.28 291 MET A O 1
#

Foldseek 3Di:
DDDDDDDDDDDDDDDDDDDDDDDDDDDDDDDDDDDDDDDDDDDPDPPLVPDPVDDDDDPPPPPPDPPDDDDDPVVVVVVVVVVVVVVVVVVVCVVPPDDDDDDDPPDDDDDDPPDDDDDDPPDDDDDDDDDDDDDPDDDDPPDDDDDDDDDDDDDDDDDDPPNPDDCVVVCVVVVCCVVVVVVVVVVVVVVVVVVVVVVVVVVVVVVVVVVVVVVVVVVVVVVVVVVVVVVVVVVVVVVVVVVVVVVVVVVVVVVVVVVVCVVVVVVVVVVVCVVVPVDDDPVVVVVVDDD

Secondary structure (DSSP, 8-state):
------------S--------PPPPPP--SS----------------TTT-TTS--S-GGG-----S--PPPHHHHHHHHHHHHHHHHHHHHHHHHSPPPPPPPTT--------S--------------------S---PPPPPP------S------PPTTTT--HHHHHHHHHHHHHHHHHHHHHHHHHHHHHHHHHHHHHHHHHHHHHHHHHHHHHHHHHHHHHHHHHHHHHHHHHHHHHHHHHHHHHHHHHHHHHHHHHHHHHHHHHHHHHTT-S--HHHHTTTS--

pLDDT: mean 76.86, std 19.38, range [31.38, 98.62]